Protein AF-A0A383BGX0-F1 (afdb_monomer_lite)

Secondary structure (DSSP, 8-state):
--------GGGS-HHHHHHHHHHHTS-----------TTS-EEEEBTTS-EEEEEEEEEETTEEEEEETTEEEEEEGGGB-HHHHHHHHHHHHT-PPPP--------HHHHHHHHHHS-SPPHHHHHHHHHHHHHHHHHHHHH-TT-SSS-------EEEEEEEEEEEEEEEEEEEEEEEEEEEEEEEEEEEE--STT--EEEEEEEEEEEEEEEEEEEEEEEEEEEE-TT-SEEEEEEEEEE---

Structure (mmCIF, N/CA/C/O backbone):
data_AF-A0A383BGX0-F1
#
_entry.id   AF-A0A383BGX0-F1
#
loop_
_atom_site.group_PDB
_atom_site.id
_atom_site.type_symbol
_atom_site.label_atom_id
_atom_site.label_alt_id
_atom_site.label_comp_id
_atom_site.label_asym_id
_atom_site.label_entity_id
_atom_site.label_seq_id
_atom_site.pdbx_PDB_ins_code
_atom_site.Cartn_x
_atom_site.Cartn_y
_atom_site.Cartn_z
_atom_site.occupancy
_atom_site.B_iso_or_equiv
_atom_site.auth_seq_id
_atom_site.auth_comp_id
_atom_site.auth_asym_id
_atom_site.auth_atom_id
_atom_site.pdbx_PDB_model_num
ATOM 1 N N . GLU A 1 1 ? 0.087 -55.270 -48.320 1.00 44.28 1 GLU A N 1
ATOM 2 C CA . GLU A 1 1 ? 0.689 -56.496 -47.759 1.00 44.28 1 GLU A CA 1
ATOM 3 C C . GLU A 1 1 ? 2.176 -56.480 -48.060 1.00 44.28 1 GLU A C 1
ATOM 5 O O . GLU A 1 1 ? 2.552 -56.198 -49.188 1.00 44.28 1 GLU A O 1
ATOM 10 N N . GLY A 1 2 ? 3.009 -56.671 -47.043 1.00 43.84 2 GLY A N 1
ATOM 11 C CA . GLY A 1 2 ? 4.464 -56.588 -47.148 1.00 43.84 2 GLY A CA 1
ATOM 12 C C . GLY A 1 2 ? 5.078 -57.007 -45.822 1.00 43.84 2 GLY A C 1
ATOM 13 O O . GLY A 1 2 ? 5.520 -56.166 -45.046 1.00 43.84 2 GLY A O 1
ATOM 14 N N . ALA A 1 3 ? 4.988 -58.302 -45.519 1.00 46.16 3 ALA A N 1
ATOM 15 C CA . ALA A 1 3 ? 5.583 -58.895 -44.333 1.00 46.16 3 ALA A CA 1
ATOM 16 C C . ALA A 1 3 ? 7.112 -58.853 -44.464 1.00 46.16 3 ALA A C 1
ATOM 18 O O . ALA A 1 3 ? 7.685 -59.529 -45.317 1.00 46.16 3 ALA A O 1
ATOM 19 N N . LEU A 1 4 ? 7.776 -58.051 -43.630 1.00 40.97 4 LEU A N 1
ATOM 20 C CA . LEU A 1 4 ? 9.218 -58.160 -43.447 1.00 40.97 4 LEU A CA 1
ATOM 21 C C . LEU A 1 4 ? 9.488 -59.325 -42.496 1.00 40.97 4 LEU A C 1
ATOM 23 O O . LEU A 1 4 ? 9.147 -59.289 -41.315 1.00 40.97 4 LEU A O 1
ATOM 27 N N . TYR A 1 5 ? 10.053 -60.381 -43.068 1.00 51.19 5 TYR A N 1
ATOM 28 C CA . TYR A 1 5 ? 10.486 -61.600 -42.404 1.00 51.19 5 TYR A CA 1
ATOM 29 C C . TYR A 1 5 ? 11.471 -61.282 -41.271 1.00 51.19 5 TYR A C 1
ATOM 31 O O . TYR A 1 5 ? 12.560 -60.761 -41.509 1.00 51.19 5 TYR A O 1
ATOM 39 N N . ALA A 1 6 ? 11.105 -61.619 -40.034 1.00 49.19 6 ALA A N 1
ATOM 40 C CA . ALA A 1 6 ? 12.051 -61.672 -38.928 1.00 49.19 6 ALA A CA 1
ATOM 41 C C . ALA A 1 6 ? 12.929 -62.920 -39.106 1.00 49.19 6 ALA A C 1
ATOM 43 O O . ALA A 1 6 ? 12.434 -64.045 -39.040 1.00 49.19 6 ALA A O 1
ATOM 44 N N . LEU A 1 7 ? 14.223 -62.725 -39.367 1.00 58.84 7 LEU A N 1
ATOM 45 C CA . LEU A 1 7 ? 15.197 -63.815 -39.428 1.00 58.84 7 LEU A CA 1
ATOM 46 C C . LEU A 1 7 ? 15.415 -64.375 -38.010 1.00 58.84 7 LEU A C 1
ATOM 48 O O . LEU A 1 7 ? 15.831 -63.620 -37.126 1.00 58.84 7 LEU A O 1
ATOM 52 N N . PRO A 1 8 ? 15.145 -65.667 -37.747 1.00 63.81 8 PRO A N 1
ATOM 53 C CA . PRO A 1 8 ? 15.419 -66.254 -36.443 1.00 63.81 8 PRO A CA 1
ATOM 54 C C . PRO A 1 8 ? 16.935 -66.389 -36.238 1.00 63.81 8 PRO A C 1
ATOM 56 O O . PRO A 1 8 ? 17.660 -66.811 -37.142 1.00 63.81 8 PRO A O 1
ATOM 59 N N . LEU A 1 9 ? 17.417 -66.085 -35.024 1.00 54.12 9 LEU A N 1
ATOM 60 C CA . LEU A 1 9 ? 18.841 -66.162 -34.643 1.00 54.12 9 LEU A CA 1
ATOM 61 C C . LEU A 1 9 ? 19.492 -67.536 -34.907 1.00 54.12 9 LEU A C 1
ATOM 63 O O . LEU A 1 9 ? 20.714 -67.645 -34.897 1.00 54.12 9 LEU A O 1
ATOM 67 N N . THR A 1 10 ? 18.697 -68.575 -35.165 1.00 58.38 10 THR A N 1
ATOM 68 C CA . THR A 1 10 ? 19.142 -69.937 -35.475 1.00 58.38 10 THR A CA 1
ATOM 69 C C . THR A 1 10 ? 19.827 -70.075 -36.835 1.00 58.38 10 THR A C 1
ATOM 71 O O . THR A 1 10 ? 20.489 -71.082 -37.062 1.00 58.38 10 THR A O 1
ATOM 74 N N . GLN A 1 11 ? 19.687 -69.097 -37.740 1.00 62.47 11 GLN A N 1
ATOM 75 C CA . GLN A 1 11 ? 20.388 -69.087 -39.033 1.00 62.47 11 GLN A CA 1
ATOM 76 C C . GLN A 1 11 ? 21.754 -68.382 -39.000 1.00 62.47 11 GLN A C 1
ATOM 78 O O . GLN A 1 11 ? 22.461 -68.380 -40.005 1.00 62.47 11 GLN A O 1
ATOM 83 N N . LEU A 1 12 ? 22.141 -67.779 -37.873 1.00 61.09 12 LEU A N 1
ATOM 84 C CA . LEU A 1 12 ? 23.444 -67.127 -37.729 1.00 61.09 12 LEU A CA 1
ATOM 85 C C . LEU A 1 12 ? 24.543 -68.157 -37.428 1.00 61.09 12 LEU A C 1
ATOM 87 O O . LEU A 1 12 ? 24.285 -69.167 -36.775 1.00 61.09 12 LEU A O 1
ATOM 91 N N . SER A 1 13 ? 25.768 -67.880 -37.889 1.00 71.62 13 SER A N 1
ATOM 92 C CA . SER A 1 13 ? 26.979 -68.676 -37.619 1.00 71.62 13 SER A CA 1
ATOM 93 C C . SER A 1 13 ? 27.137 -68.990 -36.117 1.00 71.62 13 SER A C 1
ATOM 95 O O . SER A 1 13 ? 26.822 -68.117 -35.301 1.00 71.62 13 SER A O 1
ATOM 97 N N . PRO A 1 14 ? 27.655 -70.176 -35.726 1.00 67.06 14 PRO A N 1
ATOM 98 C CA . PRO A 1 14 ? 27.880 -70.529 -34.321 1.00 67.06 14 PRO A CA 1
ATOM 99 C C . PRO A 1 14 ? 28.673 -69.460 -33.555 1.00 67.06 14 PRO A C 1
ATOM 101 O O . PRO A 1 14 ? 28.297 -69.097 -32.447 1.00 67.06 14 PRO A O 1
ATOM 104 N N . GLU A 1 15 ? 29.692 -68.864 -34.182 1.00 62.09 15 GLU A N 1
ATOM 105 C CA . GLU A 1 15 ? 30.494 -67.786 -33.583 1.00 62.09 15 GLU A CA 1
ATOM 106 C C . GLU A 1 15 ? 29.676 -66.508 -33.329 1.00 62.09 15 GLU A C 1
ATOM 108 O O . GLU A 1 15 ? 29.849 -65.837 -32.313 1.00 62.09 15 GLU A O 1
ATOM 113 N N . SER A 1 16 ? 28.731 -66.177 -34.215 1.00 60.75 16 SER A N 1
ATOM 114 C CA . SER A 1 16 ? 27.837 -65.026 -34.033 1.00 60.75 16 SER A CA 1
ATOM 115 C C . SER A 1 16 ? 26.791 -65.271 -32.945 1.00 60.75 16 SER A C 1
ATOM 117 O O . SER A 1 16 ? 26.398 -64.334 -32.252 1.00 60.75 16 SER A O 1
ATOM 119 N N . GLN A 1 17 ? 26.351 -66.519 -32.765 1.00 65.12 17 GLN A N 1
ATOM 120 C CA . GLN A 1 17 ? 25.439 -66.884 -31.680 1.00 65.12 17 GLN A CA 1
ATOM 121 C C . GLN A 1 17 ? 26.139 -66.837 -30.313 1.00 65.12 17 GLN A C 1
ATOM 123 O O . GLN A 1 17 ? 25.536 -66.382 -29.341 1.00 65.12 17 GLN A O 1
ATOM 128 N N . GLU A 1 18 ? 27.407 -67.243 -30.239 1.00 64.06 18 GLU A N 1
ATOM 129 C CA . GLU A 1 18 ? 28.244 -67.117 -29.037 1.00 64.06 18 GLU A CA 1
ATOM 130 C C . GLU A 1 18 ? 28.529 -65.640 -28.700 1.00 64.06 18 GLU A C 1
ATOM 132 O O . GLU A 1 18 ? 28.404 -65.235 -27.542 1.00 64.06 18 GLU A O 1
ATOM 137 N N . LEU A 1 19 ? 28.791 -64.789 -29.704 1.00 58.69 19 LEU A N 1
ATOM 138 C CA . LEU A 1 19 ? 28.916 -63.334 -29.517 1.00 58.69 19 LEU A CA 1
ATOM 139 C C . LEU A 1 19 ? 27.610 -62.680 -29.037 1.00 58.69 19 LEU A C 1
ATOM 141 O O . LEU A 1 19 ? 27.628 -61.825 -28.155 1.00 58.69 19 LEU A O 1
ATOM 145 N N . ALA A 1 20 ? 26.457 -63.093 -29.569 1.00 56.72 20 ALA A N 1
ATOM 146 C CA . ALA A 1 20 ? 25.160 -62.575 -29.130 1.00 56.72 20 ALA A CA 1
ATOM 147 C C . ALA A 1 20 ? 24.823 -62.997 -27.688 1.00 56.72 20 ALA A C 1
ATOM 149 O O . ALA A 1 20 ? 24.279 -62.200 -26.924 1.00 56.72 20 ALA A O 1
ATOM 150 N N . LYS A 1 21 ? 25.179 -64.225 -27.289 1.00 58.97 21 LYS A N 1
ATOM 151 C CA . LYS A 1 21 ? 24.991 -64.719 -25.915 1.00 58.97 21 LYS A CA 1
ATOM 152 C C . LYS A 1 21 ? 25.961 -64.074 -24.923 1.00 58.97 21 LYS A C 1
ATOM 154 O O . LYS A 1 21 ? 25.552 -63.782 -23.806 1.00 58.97 21 LYS A O 1
ATOM 159 N N . THR A 1 22 ? 27.203 -63.800 -25.322 1.00 58.25 22 THR A N 1
ATOM 160 C CA . THR A 1 22 ? 28.171 -63.064 -24.486 1.00 58.25 22 THR A CA 1
ATOM 161 C C . THR A 1 22 ? 27.801 -61.585 -24.340 1.00 58.25 22 THR A C 1
ATOM 163 O O . THR A 1 22 ? 27.864 -61.067 -23.230 1.00 58.25 22 THR A O 1
ATOM 166 N N . LEU A 1 23 ? 27.293 -60.926 -25.389 1.00 52.81 23 LEU A N 1
ATOM 167 C CA . LEU A 1 23 ? 26.727 -59.568 -25.296 1.00 52.81 23 LEU A CA 1
ATOM 168 C C . LEU A 1 23 ? 25.470 -59.496 -24.416 1.00 52.81 23 LEU A C 1
ATOM 170 O O . LEU A 1 23 ? 25.264 -58.500 -23.728 1.00 52.81 23 LEU A O 1
ATOM 174 N N . ALA A 1 24 ? 24.632 -60.536 -24.424 1.00 53.16 24 ALA A N 1
ATOM 175 C CA . ALA A 1 24 ? 23.423 -60.588 -23.604 1.00 53.16 24 ALA A CA 1
ATOM 176 C C . ALA A 1 24 ? 23.699 -60.877 -22.115 1.00 53.16 24 ALA A C 1
ATOM 178 O O . ALA A 1 24 ? 22.814 -60.648 -21.294 1.00 53.16 24 ALA A O 1
ATOM 179 N N . ASN A 1 25 ? 24.894 -61.375 -21.769 1.00 51.66 25 ASN A N 1
ATOM 180 C CA . ASN A 1 25 ? 25.213 -61.874 -20.428 1.00 51.66 25 ASN A CA 1
ATOM 181 C C . ASN A 1 25 ? 26.432 -61.196 -19.772 1.00 51.66 25 ASN A C 1
ATOM 183 O O . ASN A 1 25 ? 27.001 -61.742 -18.826 1.00 51.66 25 ASN A O 1
ATOM 187 N N . LEU A 1 26 ? 26.823 -60.000 -20.229 1.00 42.50 26 LEU A N 1
ATOM 188 C CA . LEU A 1 26 ? 27.715 -59.139 -19.451 1.00 42.50 26 LEU A CA 1
ATOM 189 C C . LEU A 1 26 ? 26.921 -58.497 -18.293 1.00 42.50 26 LEU A C 1
ATOM 191 O O . LEU A 1 26 ? 25.876 -57.886 -18.551 1.00 42.50 26 LEU A O 1
ATOM 195 N N . PRO A 1 27 ? 27.392 -58.564 -17.029 1.00 41.81 27 PRO A N 1
ATOM 196 C CA . PRO A 1 27 ? 26.913 -57.645 -16.004 1.00 41.81 27 PRO A CA 1
ATOM 197 C C . PRO A 1 27 ? 27.126 -56.227 -16.529 1.00 41.81 27 PRO A C 1
ATOM 199 O O . PRO A 1 27 ? 28.143 -55.954 -17.158 1.00 41.81 27 PRO A O 1
ATOM 202 N N . LYS A 1 28 ? 26.113 -55.375 -16.341 1.00 48.03 28 LYS A N 1
ATOM 203 C CA . LYS A 1 28 ? 25.983 -54.028 -16.906 1.00 48.03 28 LYS A CA 1
ATOM 204 C C . LYS A 1 28 ? 27.157 -53.139 -16.483 1.00 48.03 28 LYS A C 1
ATOM 206 O O . LYS A 1 28 ? 27.045 -52.342 -15.563 1.00 48.03 28 LYS A O 1
ATOM 211 N N . GLU A 1 29 ? 28.271 -53.319 -17.168 1.00 36.72 29 GLU A N 1
ATOM 212 C CA . GLU A 1 29 ? 29.477 -52.521 -17.116 1.00 36.72 29 GLU A CA 1
ATOM 213 C C . 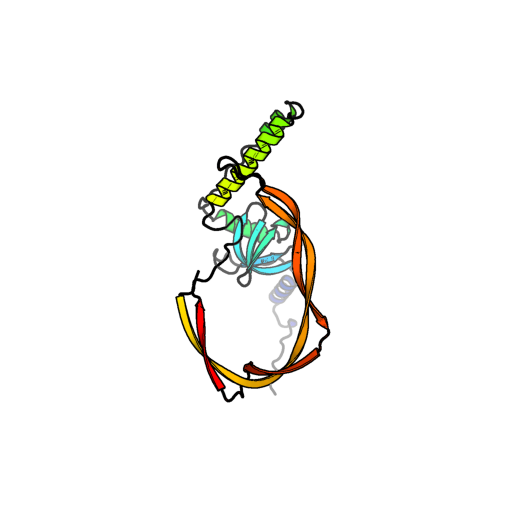GLU A 1 29 ? 29.254 -51.361 -18.090 1.00 36.72 29 GLU A C 1
ATOM 215 O O . GLU A 1 29 ? 29.127 -51.582 -19.302 1.00 36.72 29 GLU A O 1
ATOM 220 N N . PRO A 1 30 ? 29.065 -50.127 -17.593 1.00 42.31 30 PRO A N 1
ATOM 221 C CA . PRO A 1 30 ? 28.872 -48.993 -18.471 1.00 42.31 30 PRO A CA 1
ATOM 222 C C . PRO A 1 30 ? 30.196 -48.689 -19.172 1.00 42.31 30 PRO A C 1
ATOM 224 O O . PRO A 1 30 ? 31.179 -48.265 -18.572 1.00 42.31 30 PRO A O 1
ATOM 227 N N . ALA A 1 31 ? 30.190 -48.936 -20.480 1.00 37.66 31 ALA A N 1
ATOM 228 C CA . ALA A 1 31 ? 31.256 -48.579 -21.396 1.00 37.66 31 ALA A CA 1
ATOM 229 C C . ALA A 1 31 ? 31.683 -47.105 -21.211 1.00 37.66 31 ALA A C 1
ATOM 231 O O . ALA A 1 31 ? 30.825 -46.217 -21.237 1.00 37.66 31 ALA A O 1
ATOM 232 N N . PRO A 1 32 ? 32.992 -46.818 -21.105 1.00 48.53 32 PRO A N 1
ATOM 233 C CA . PRO A 1 32 ? 33.497 -45.459 -20.993 1.00 48.53 32 PRO A CA 1
ATOM 234 C C . PRO A 1 32 ? 33.321 -44.730 -22.331 1.00 48.53 32 PRO A C 1
ATOM 236 O O . PRO A 1 32 ? 33.856 -45.148 -23.361 1.00 48.53 32 PRO A O 1
ATOM 239 N N . LYS A 1 33 ? 32.566 -43.627 -22.329 1.00 46.09 33 LYS A N 1
ATOM 240 C CA . LYS A 1 33 ? 32.444 -42.670 -23.443 1.00 46.09 33 LYS A CA 1
ATOM 241 C C . LYS A 1 33 ? 32.236 -41.253 -22.890 1.00 46.09 33 LYS A C 1
ATOM 243 O O . LYS A 1 33 ? 31.645 -41.100 -21.829 1.00 46.09 33 LYS A O 1
ATOM 248 N N . PRO A 1 34 ? 32.556 -40.229 -23.689 1.00 39.97 34 PRO A N 1
ATOM 249 C CA . PRO A 1 34 ? 33.850 -39.584 -23.862 1.00 39.97 34 PRO A CA 1
ATOM 250 C C . PRO A 1 34 ? 34.046 -38.418 -22.870 1.00 39.97 34 PRO A C 1
ATOM 252 O O . PRO A 1 34 ? 33.091 -37.800 -22.414 1.00 39.97 34 PRO A O 1
ATOM 255 N N . VAL A 1 35 ? 35.302 -38.079 -22.572 1.00 51.22 35 VAL A N 1
ATOM 256 C CA . VAL A 1 35 ? 35.662 -36.858 -21.834 1.00 51.22 35 VAL A CA 1
ATOM 257 C C . VAL A 1 35 ? 35.385 -35.661 -22.746 1.00 51.22 35 VAL A C 1
ATOM 259 O O . VAL A 1 35 ? 36.157 -35.383 -23.663 1.00 51.22 35 VAL A O 1
ATOM 262 N N . VAL A 1 36 ? 34.249 -35.003 -22.532 1.00 44.62 36 VAL A N 1
ATOM 263 C CA . VAL A 1 36 ? 33.806 -33.818 -23.276 1.00 44.62 36 VAL A CA 1
ATOM 264 C C . VAL A 1 36 ? 34.069 -32.571 -22.423 1.00 44.62 36 VAL A C 1
ATOM 266 O O . VAL A 1 36 ? 34.070 -32.625 -21.195 1.00 44.62 36 VAL A O 1
ATOM 269 N N . GLY A 1 37 ? 34.447 -31.474 -23.083 1.00 47.62 37 GLY A N 1
ATOM 270 C CA . GLY A 1 37 ? 35.077 -30.301 -22.477 1.00 47.62 37 GLY A CA 1
ATOM 271 C C . GLY A 1 37 ? 34.275 -29.630 -21.354 1.00 47.62 37 GLY A C 1
ATOM 272 O O . GLY A 1 37 ? 33.055 -29.697 -21.298 1.00 47.62 37 GLY A O 1
ATOM 273 N N . LYS A 1 38 ? 35.004 -28.913 -20.488 1.00 52.25 38 LYS A N 1
ATOM 274 C CA . LYS A 1 38 ? 34.566 -28.257 -19.235 1.00 52.25 38 LYS A CA 1
ATOM 275 C C . LYS A 1 38 ? 33.291 -27.394 -19.294 1.00 52.25 38 LYS A C 1
ATOM 277 O O . LYS A 1 38 ? 32.748 -27.083 -18.239 1.00 52.25 38 LYS A O 1
ATOM 282 N N . ASP A 1 39 ? 32.842 -26.994 -20.480 1.00 54.31 39 ASP A N 1
ATOM 283 C CA . ASP A 1 39 ? 31.695 -26.098 -20.679 1.00 54.31 39 ASP A CA 1
ATOM 284 C C . ASP A 1 39 ? 30.452 -26.787 -21.255 1.00 54.31 39 ASP A C 1
ATOM 286 O O . ASP A 1 39 ? 29.414 -26.142 -21.411 1.00 54.31 39 ASP A O 1
ATOM 290 N N . GLU A 1 40 ? 30.525 -28.083 -21.550 1.00 63.53 40 GLU A N 1
ATOM 291 C CA . GLU A 1 40 ? 29.416 -28.835 -22.133 1.00 63.53 40 GLU A CA 1
ATOM 292 C C . GLU A 1 40 ? 28.581 -29.524 -21.031 1.00 63.53 40 GLU A C 1
ATOM 294 O O . GLU A 1 40 ? 29.127 -29.902 -19.988 1.00 63.53 40 GLU A O 1
ATOM 299 N N . PRO A 1 41 ? 27.247 -29.655 -21.191 1.00 68.31 41 PRO A N 1
ATOM 300 C CA . PRO A 1 41 ? 26.408 -30.379 -20.238 1.00 68.31 41 PRO A CA 1
ATOM 301 C C . PRO A 1 41 ? 26.891 -31.825 -20.081 1.00 68.31 41 PRO A C 1
ATOM 303 O O . PRO A 1 41 ? 26.756 -32.641 -20.992 1.00 68.31 41 PRO A O 1
ATOM 306 N N . GLN A 1 42 ? 27.421 -32.138 -18.900 1.00 69.19 42 GLN A N 1
ATOM 307 C CA . GLN A 1 42 ? 27.910 -33.461 -18.545 1.00 69.19 42 GLN A CA 1
ATOM 308 C C . GLN A 1 42 ? 26.767 -34.301 -17.964 1.00 69.19 42 GLN A C 1
ATOM 310 O O . GLN A 1 42 ? 25.904 -33.796 -17.240 1.00 69.19 42 GLN A O 1
ATOM 315 N N . GLU A 1 43 ? 26.759 -35.596 -18.279 1.00 75.94 43 GLU A N 1
ATOM 316 C CA . GLU A 1 43 ? 25.907 -36.571 -17.599 1.00 75.94 43 GLU A CA 1
ATOM 317 C C . GLU A 1 43 ? 26.583 -36.985 -16.284 1.00 75.94 43 GLU A C 1
ATOM 319 O O . GLU A 1 43 ? 27.626 -37.635 -16.282 1.00 75.94 43 GLU A O 1
ATOM 324 N N . TRP A 1 44 ? 25.999 -36.536 -15.176 1.00 77.56 44 TRP A N 1
ATOM 325 C CA . TRP A 1 44 ? 26.306 -36.921 -13.802 1.00 77.56 44 TRP A CA 1
ATOM 326 C C . TRP A 1 44 ? 25.351 -38.018 -13.357 1.00 77.56 44 TRP A C 1
ATOM 328 O O . TRP A 1 44 ? 24.236 -38.121 -13.859 1.00 77.56 44 TRP A O 1
ATOM 338 N N . GLU A 1 45 ? 25.735 -38.795 -12.362 1.00 79.44 45 GLU A N 1
ATOM 339 C CA . GLU A 1 45 ? 24.903 -39.836 -11.781 1.00 79.44 45 GLU A CA 1
ATOM 340 C C . GLU A 1 45 ? 24.858 -39.674 -10.259 1.00 79.44 45 GLU A C 1
ATOM 342 O O . GLU A 1 45 ? 25.883 -39.526 -9.589 1.00 79.44 45 GLU A O 1
ATOM 347 N N . ASP A 1 46 ? 23.644 -39.657 -9.714 1.00 78.44 46 ASP A N 1
ATOM 348 C CA . ASP A 1 46 ? 23.388 -39.663 -8.270 1.00 78.44 46 ASP A CA 1
ATOM 349 C C . ASP A 1 46 ? 23.642 -41.067 -7.688 1.00 78.44 46 ASP A C 1
ATOM 351 O O . ASP A 1 46 ? 23.568 -42.062 -8.405 1.00 78.44 46 ASP A O 1
ATOM 355 N N . ALA A 1 47 ? 23.853 -41.192 -6.379 1.00 71.06 47 ALA A N 1
ATOM 356 C CA . ALA A 1 47 ? 24.061 -42.475 -5.690 1.00 71.06 47 ALA A CA 1
ATOM 357 C C . ALA A 1 47 ? 22.884 -43.452 -5.882 1.00 71.06 47 ALA A C 1
ATOM 359 O O . ALA A 1 47 ? 23.031 -44.658 -5.705 1.00 71.06 47 ALA A O 1
ATOM 360 N N . ASN A 1 48 ? 21.723 -42.926 -6.281 1.00 66.56 48 ASN A N 1
ATOM 361 C CA . ASN A 1 48 ? 20.517 -43.678 -6.618 1.00 66.56 48 ASN A CA 1
ATOM 362 C C . ASN A 1 48 ? 20.458 -44.141 -8.093 1.00 66.56 48 ASN A C 1
ATOM 364 O O . ASN A 1 48 ? 19.419 -44.634 -8.529 1.00 66.56 48 ASN A O 1
ATOM 368 N N . GLY A 1 49 ? 21.520 -43.941 -8.882 1.00 67.06 49 GLY A N 1
ATOM 369 C CA . GLY A 1 49 ? 21.587 -44.314 -10.302 1.00 67.06 49 GLY A CA 1
ATOM 370 C C . GLY A 1 49 ? 20.790 -43.396 -11.235 1.00 67.06 49 GLY A C 1
ATOM 371 O O . GLY A 1 49 ? 20.418 -43.774 -12.348 1.00 67.06 49 GLY A O 1
ATOM 372 N N . LYS A 1 50 ? 20.445 -42.188 -10.772 1.00 76.19 50 LYS A N 1
ATOM 373 C CA . LYS A 1 50 ? 19.704 -41.209 -11.573 1.00 76.19 50 LYS A CA 1
ATOM 374 C C . LYS A 1 50 ? 20.683 -40.363 -12.378 1.00 76.19 50 LYS A C 1
ATOM 376 O O . LYS A 1 50 ? 21.447 -39.598 -11.793 1.00 76.19 50 LYS A O 1
ATOM 381 N N . ALA A 1 51 ? 20.593 -40.449 -13.704 1.00 79.06 51 ALA A N 1
ATOM 382 C CA . ALA A 1 51 ? 21.337 -39.582 -14.608 1.00 79.06 51 ALA A CA 1
ATOM 383 C C . ALA A 1 51 ? 20.821 -38.130 -14.536 1.00 79.06 51 ALA A C 1
ATOM 385 O O . ALA A 1 51 ? 19.619 -37.865 -14.646 1.00 79.06 51 ALA A O 1
ATOM 386 N N . ILE A 1 52 ? 21.738 -37.188 -14.355 1.00 77.50 52 ILE A N 1
ATOM 387 C CA . ILE A 1 52 ? 21.530 -35.750 -14.215 1.00 77.50 52 ILE A CA 1
ATOM 388 C C . ILE A 1 52 ? 22.387 -35.065 -15.276 1.00 77.50 52 ILE A C 1
ATOM 390 O O . ILE A 1 52 ? 23.604 -35.184 -15.270 1.00 77.50 52 ILE A O 1
ATOM 394 N N . ARG A 1 53 ? 21.766 -34.310 -16.182 1.00 80.25 53 ARG A N 1
ATOM 395 C CA . ARG A 1 53 ? 22.496 -33.490 -17.158 1.00 80.25 53 ARG A CA 1
ATOM 396 C C . ARG A 1 53 ? 22.741 -32.112 -16.573 1.00 80.25 53 ARG A C 1
ATOM 398 O O . ARG A 1 53 ? 21.789 -31.353 -16.397 1.00 80.25 53 ARG A O 1
ATOM 405 N N . ALA A 1 54 ? 23.993 -31.800 -16.264 1.00 79.00 54 ALA A N 1
ATOM 406 C CA . ALA A 1 54 ? 24.355 -30.527 -15.658 1.00 79.00 54 ALA A CA 1
ATOM 407 C C . ALA A 1 54 ? 25.769 -30.087 -16.048 1.00 79.00 54 ALA A C 1
ATOM 409 O O . ALA A 1 54 ? 26.638 -30.902 -16.360 1.00 79.00 54 ALA A O 1
ATOM 410 N N . ARG A 1 55 ? 26.015 -28.779 -16.015 1.00 79.44 55 ARG A N 1
ATOM 411 C CA . ARG A 1 55 ? 27.339 -28.199 -16.254 1.00 79.44 55 ARG A CA 1
ATOM 412 C C . ARG A 1 55 ? 28.105 -28.080 -14.938 1.00 79.44 55 ARG A C 1
ATOM 414 O O . ARG A 1 55 ? 27.537 -27.666 -13.931 1.00 79.44 55 ARG A O 1
ATOM 421 N N . PHE A 1 56 ? 29.391 -28.424 -14.942 1.00 79.56 56 PHE A N 1
ATOM 422 C CA . PHE A 1 56 ? 30.277 -28.203 -13.796 1.00 79.56 56 PHE A CA 1
ATOM 423 C C . PHE A 1 56 ? 30.539 -26.704 -13.613 1.00 79.56 56 PHE A C 1
ATOM 425 O O . PHE A 1 56 ? 30.981 -26.052 -14.556 1.00 79.56 56 PHE A O 1
ATOM 432 N N . ILE A 1 57 ? 30.313 -26.164 -12.412 1.00 79.12 57 ILE A N 1
ATOM 433 C CA . ILE A 1 57 ? 30.696 -24.781 -12.093 1.00 79.12 57 ILE A CA 1
ATOM 434 C C . ILE A 1 57 ? 31.960 -24.773 -11.238 1.00 79.12 57 ILE A C 1
ATOM 436 O O . ILE A 1 57 ? 32.968 -24.185 -11.625 1.00 79.12 57 ILE A O 1
ATOM 440 N N . LYS A 1 58 ? 31.905 -25.401 -10.059 1.00 76.81 58 LYS A N 1
ATOM 441 C CA . LYS A 1 58 ? 33.014 -25.410 -9.100 1.00 76.81 58 LYS A CA 1
ATOM 442 C C . LYS A 1 58 ? 32.920 -26.583 -8.133 1.00 76.81 58 LYS A C 1
ATOM 444 O O . LYS A 1 58 ? 31.851 -27.155 -7.931 1.00 76.81 58 LYS A O 1
ATOM 449 N N . LEU A 1 59 ? 34.047 -26.884 -7.501 1.00 77.75 59 LEU A N 1
ATOM 450 C CA . LEU A 1 59 ? 34.157 -27.848 -6.415 1.00 77.75 59 LEU A CA 1
ATOM 451 C C . LEU A 1 59 ? 34.833 -27.163 -5.224 1.00 77.75 59 LEU A C 1
ATOM 453 O O . LEU A 1 59 ? 35.985 -26.746 -5.326 1.00 77.75 59 LEU A O 1
ATOM 457 N N . GLU A 1 60 ? 34.106 -27.022 -4.118 1.00 73.75 60 GLU A N 1
ATOM 458 C CA . GLU A 1 60 ? 34.586 -26.439 -2.861 1.00 73.75 60 GLU A CA 1
ATOM 459 C C . GLU A 1 60 ? 34.628 -27.532 -1.789 1.00 73.75 60 GLU A C 1
ATOM 461 O O . GLU A 1 60 ? 33.600 -27.939 -1.244 1.00 73.75 60 GLU A O 1
ATOM 466 N N . GLY A 1 61 ? 35.834 -28.041 -1.513 1.00 73.56 61 GLY A N 1
ATOM 467 C CA . GLY A 1 61 ? 36.049 -29.143 -0.573 1.00 73.56 61 GLY A CA 1
ATOM 468 C C . GLY A 1 61 ? 35.337 -30.422 -1.022 1.00 73.56 61 GLY A C 1
ATOM 469 O O . GLY A 1 61 ? 35.783 -31.095 -1.948 1.00 73.56 61 GLY A O 1
ATOM 470 N N . GLU A 1 62 ? 34.221 -30.738 -0.365 1.00 75.00 62 GLU A N 1
ATOM 471 C CA . GLU A 1 62 ? 33.373 -31.906 -0.646 1.00 75.00 62 GLU A CA 1
ATOM 472 C C . GLU A 1 62 ? 32.029 -31.542 -1.298 1.00 75.00 62 GLU A C 1
ATOM 474 O O . GLU A 1 62 ? 31.195 -32.421 -1.528 1.00 75.00 62 GLU A O 1
ATOM 479 N N . THR A 1 63 ? 31.809 -30.264 -1.620 1.00 79.00 63 THR A N 1
ATOM 480 C CA . THR A 1 63 ? 30.578 -29.778 -2.254 1.00 79.00 63 THR A CA 1
ATOM 481 C C . THR A 1 63 ? 30.836 -29.441 -3.716 1.00 79.00 63 THR A C 1
ATOM 483 O O . THR A 1 63 ? 31.708 -28.636 -4.046 1.00 79.00 63 THR A O 1
ATOM 486 N N . LEU A 1 64 ? 30.063 -30.060 -4.602 1.00 81.12 64 LEU A N 1
ATOM 487 C CA . LEU A 1 64 ? 30.061 -29.798 -6.032 1.00 81.12 64 LEU A CA 1
ATOM 488 C C . LEU A 1 64 ? 28.902 -28.855 -6.381 1.00 81.12 64 LEU A C 1
ATOM 490 O O . LEU A 1 64 ? 27.743 -29.199 -6.164 1.00 81.12 64 LEU A O 1
ATOM 494 N N . THR A 1 65 ? 29.200 -27.708 -6.991 1.00 83.81 65 THR A N 1
ATOM 495 C CA . THR A 1 65 ? 28.185 -26.818 -7.568 1.00 83.81 65 THR A CA 1
ATOM 496 C C . THR A 1 65 ? 28.029 -27.125 -9.057 1.00 83.81 65 THR A C 1
ATOM 498 O O . THR A 1 65 ? 28.977 -26.974 -9.839 1.00 83.81 65 THR A O 1
ATOM 501 N N . ILE A 1 66 ? 26.823 -27.520 -9.459 1.00 81.88 66 ILE A N 1
ATOM 502 C CA . ILE A 1 66 ? 26.448 -27.801 -10.851 1.00 81.88 66 ILE A CA 1
ATOM 503 C C . ILE A 1 66 ? 25.331 -26.870 -11.325 1.00 81.88 66 ILE A C 1
ATOM 505 O O . ILE A 1 66 ? 24.467 -26.474 -10.549 1.00 81.88 66 ILE A O 1
ATOM 509 N N . GLU A 1 67 ? 25.322 -26.530 -12.609 1.00 79.12 67 GLU A N 1
ATOM 510 C CA . GLU A 1 67 ? 24.238 -25.782 -13.247 1.00 79.12 67 GLU A CA 1
ATOM 511 C C . GLU A 1 67 ? 23.323 -26.746 -14.004 1.00 79.12 67 GLU A C 1
ATOM 513 O O . GLU A 1 67 ? 23.744 -27.403 -14.959 1.00 79.12 67 GLU A O 1
ATOM 518 N N . MET A 1 68 ? 22.057 -26.819 -13.607 1.00 78.31 68 MET A N 1
ATOM 519 C CA . MET A 1 68 ? 21.034 -27.615 -14.278 1.00 78.31 68 MET A CA 1
ATOM 520 C C . MET A 1 68 ? 19.875 -26.698 -14.669 1.00 78.31 68 MET A C 1
ATOM 522 O O . MET A 1 68 ? 19.304 -26.022 -13.818 1.00 78.31 68 MET A O 1
ATOM 526 N N . ASN A 1 69 ? 19.505 -26.674 -15.953 1.00 72.00 69 ASN A N 1
ATOM 527 C CA . ASN A 1 69 ? 18.402 -25.850 -16.475 1.00 72.00 69 ASN A CA 1
ATOM 528 C C . ASN A 1 69 ? 18.500 -24.347 -16.115 1.00 72.00 69 ASN A C 1
ATOM 530 O O . ASN A 1 69 ? 17.479 -23.698 -15.893 1.00 72.00 69 ASN A O 1
ATOM 534 N N . GLY A 1 70 ? 19.717 -23.795 -16.030 1.00 69.62 70 GLY A N 1
ATOM 535 C CA . GLY A 1 70 ? 19.954 -22.394 -15.652 1.00 69.62 70 GLY A CA 1
ATOM 536 C C . GLY A 1 70 ? 19.828 -22.100 -14.151 1.00 69.62 70 GLY A C 1
ATOM 537 O O . GLY A 1 70 ? 19.752 -20.935 -13.762 1.00 69.62 70 GLY A O 1
ATOM 538 N N . GLN A 1 71 ? 19.760 -23.135 -13.306 1.00 73.06 71 GLN A N 1
ATOM 539 C CA . GLN A 1 71 ? 19.789 -23.027 -11.848 1.00 73.06 71 GLN A CA 1
ATOM 540 C C . GLN A 1 71 ? 21.021 -23.729 -11.275 1.00 73.06 71 GLN A C 1
ATOM 542 O O . GLN A 1 71 ? 21.337 -24.860 -11.646 1.00 73.06 71 GLN A O 1
ATOM 547 N N . ASN A 1 72 ? 21.691 -23.063 -10.337 1.00 81.75 72 ASN A N 1
ATOM 548 C CA . ASN A 1 72 ? 22.844 -23.598 -9.624 1.00 81.75 72 ASN A CA 1
ATOM 549 C C . ASN A 1 72 ? 22.361 -24.481 -8.467 1.00 81.75 72 ASN A C 1
ATOM 551 O O . ASN A 1 72 ? 21.558 -24.044 -7.642 1.00 81.75 72 ASN A O 1
ATOM 555 N N . PHE A 1 73 ? 22.869 -25.706 -8.401 1.00 78.00 73 PHE A N 1
ATOM 556 C CA . PHE A 1 73 ? 22.600 -26.670 -7.345 1.00 78.00 73 PHE A CA 1
ATOM 557 C C . PHE A 1 73 ? 23.904 -27.088 -6.675 1.00 78.00 73 PHE A C 1
ATOM 559 O O . PHE A 1 73 ? 24.848 -27.496 -7.351 1.00 78.00 73 PHE A O 1
ATOM 566 N N . ASP A 1 74 ? 23.916 -27.039 -5.346 1.00 83.38 74 ASP A N 1
ATOM 567 C CA . ASP A 1 74 ? 25.022 -27.526 -4.528 1.00 83.38 74 ASP A CA 1
ATOM 568 C C . ASP A 1 74 ? 24.728 -28.964 -4.085 1.00 83.38 74 ASP A C 1
ATOM 570 O O . ASP A 1 74 ? 23.766 -29.227 -3.355 1.00 83.38 74 ASP A O 1
ATOM 574 N N . LEU A 1 75 ? 25.534 -29.914 -4.561 1.00 78.38 75 LEU A N 1
ATOM 575 C CA . LEU A 1 75 ? 25.433 -31.332 -4.229 1.00 78.38 75 LEU A CA 1
ATOM 576 C C . LEU A 1 75 ? 26.694 -31.792 -3.480 1.00 78.38 75 LEU A C 1
ATOM 578 O O . LEU A 1 75 ? 27.805 -31.614 -3.980 1.00 78.38 75 LEU A O 1
ATOM 582 N N . PRO A 1 76 ? 26.558 -32.449 -2.316 1.00 82.12 76 PRO A N 1
ATOM 583 C CA . PRO A 1 76 ? 27.683 -33.121 -1.674 1.00 82.12 76 PRO A CA 1
ATOM 584 C C . PRO A 1 76 ? 28.205 -34.257 -2.560 1.00 82.12 76 PRO A C 1
ATOM 586 O O . PRO A 1 76 ? 27.411 -35.071 -3.038 1.00 82.12 76 PRO A O 1
ATOM 589 N N . LEU A 1 77 ? 29.527 -34.382 -2.714 1.00 77.50 77 LEU A N 1
ATOM 590 C CA . LEU A 1 77 ? 30.160 -35.473 -3.469 1.00 77.50 77 LEU A CA 1
ATOM 591 C C . LEU A 1 77 ? 29.720 -36.853 -2.969 1.00 77.50 77 LEU A C 1
ATOM 593 O O . LEU A 1 77 ? 29.542 -37.757 -3.775 1.00 77.50 77 LEU A O 1
ATOM 597 N N . ALA A 1 78 ? 29.467 -36.994 -1.664 1.00 77.06 78 ALA A N 1
ATOM 598 C CA . ALA A 1 78 ? 28.978 -38.229 -1.050 1.00 77.06 78 ALA A CA 1
ATOM 599 C C . ALA A 1 78 ? 27.622 -38.711 -1.600 1.00 77.06 78 ALA A C 1
ATOM 601 O O . ALA A 1 78 ? 27.279 -39.880 -1.438 1.00 77.06 78 ALA A O 1
ATOM 602 N N . ARG A 1 79 ? 26.839 -37.823 -2.226 1.00 76.75 79 ARG A N 1
ATOM 603 C CA . ARG A 1 79 ? 25.583 -38.188 -2.886 1.00 76.75 79 ARG A CA 1
ATOM 604 C C . ARG A 1 79 ? 25.768 -38.600 -4.337 1.00 76.75 79 ARG A C 1
ATOM 606 O O . ARG A 1 79 ? 24.845 -39.161 -4.885 1.00 76.75 79 ARG A O 1
ATOM 613 N N . LEU A 1 80 ? 26.920 -38.376 -4.958 1.00 78.62 80 LEU A N 1
ATOM 614 C CA . LEU A 1 80 ? 27.156 -38.754 -6.352 1.00 78.62 80 LEU A CA 1
ATOM 615 C C . LEU A 1 80 ? 27.733 -40.166 -6.465 1.00 78.62 80 LEU A C 1
ATOM 617 O O . LEU A 1 80 ? 28.363 -40.664 -5.527 1.00 78.62 80 LEU A O 1
ATOM 621 N N . SER A 1 81 ? 27.562 -40.791 -7.631 1.00 79.62 81 SER A N 1
ATOM 622 C CA . SER A 1 81 ? 28.217 -42.061 -7.945 1.00 79.62 81 SER A CA 1
ATOM 623 C C . SER A 1 81 ? 29.750 -41.911 -7.915 1.00 79.62 81 SER A C 1
ATOM 625 O O . SER A 1 81 ? 30.266 -40.815 -8.173 1.00 79.62 81 SER A O 1
ATOM 627 N N . PRO A 1 82 ? 30.511 -42.981 -7.616 1.00 76.06 82 PRO A N 1
ATOM 628 C CA . PRO A 1 82 ? 31.977 -42.932 -7.581 1.00 76.06 82 PRO A CA 1
ATOM 629 C C . PRO A 1 82 ? 32.598 -42.382 -8.875 1.00 76.06 82 PRO A C 1
ATOM 631 O O . PRO A 1 82 ? 33.572 -41.628 -8.827 1.00 76.06 82 PRO A O 1
ATOM 634 N N . ASP A 1 83 ? 31.985 -42.680 -10.021 1.00 73.56 83 ASP A N 1
ATOM 635 C CA . ASP A 1 83 ? 32.431 -42.216 -11.338 1.00 73.56 83 ASP A CA 1
ATOM 636 C C . ASP A 1 83 ? 32.224 -40.706 -11.506 1.00 73.56 83 ASP A C 1
ATOM 638 O O . ASP A 1 83 ? 33.121 -39.982 -11.945 1.00 73.56 83 ASP A O 1
ATOM 642 N N . SER A 1 84 ? 31.072 -40.198 -11.060 1.00 77.38 84 SER A N 1
ATOM 643 C CA . SER A 1 84 ? 30.773 -38.762 -11.038 1.00 77.38 84 SER A CA 1
ATOM 644 C C . SER A 1 84 ? 31.682 -37.999 -10.072 1.00 77.38 84 SER A C 1
ATOM 646 O O . SER A 1 84 ? 32.095 -36.875 -10.360 1.00 77.38 84 SER A O 1
ATOM 648 N N . GLN A 1 85 ? 32.064 -38.610 -8.947 1.00 79.69 85 GLN A N 1
ATOM 649 C CA . GLN A 1 85 ? 33.044 -38.031 -8.024 1.00 79.69 85 GLN A CA 1
ATOM 650 C C . GLN A 1 85 ? 34.436 -37.931 -8.663 1.00 79.69 85 GLN A C 1
ATOM 652 O O . GLN A 1 85 ? 35.112 -36.909 -8.513 1.00 79.69 85 GLN A O 1
ATOM 657 N N . ALA A 1 86 ? 34.869 -38.965 -9.390 1.00 77.75 86 ALA A N 1
ATOM 658 C CA . ALA A 1 86 ? 36.138 -38.949 -10.113 1.00 77.75 86 ALA A CA 1
ATOM 659 C C . ALA A 1 86 ? 36.143 -37.873 -11.209 1.00 77.75 86 ALA A C 1
ATOM 661 O O . ALA A 1 86 ? 37.110 -37.115 -11.318 1.00 77.75 86 ALA A O 1
ATOM 662 N N . LEU A 1 87 ? 35.038 -37.736 -11.947 1.00 76.38 87 LEU A N 1
ATOM 663 C CA . LEU A 1 87 ? 34.863 -36.711 -12.974 1.00 76.38 87 LEU A CA 1
ATOM 664 C C . LEU A 1 87 ? 34.909 -35.297 -12.376 1.00 76.38 87 LEU A C 1
ATOM 666 O O . LEU A 1 87 ? 35.642 -34.442 -12.874 1.00 76.38 87 LEU A O 1
ATOM 670 N N . ALA A 1 88 ? 34.216 -35.056 -11.258 1.00 76.19 88 ALA A N 1
ATOM 671 C CA . ALA A 1 88 ? 34.267 -33.780 -10.540 1.00 76.19 88 ALA A CA 1
ATOM 672 C C . ALA A 1 88 ? 35.698 -33.401 -10.126 1.00 76.19 88 ALA A C 1
ATOM 674 O O . ALA A 1 88 ? 36.119 -32.257 -10.307 1.00 76.19 88 ALA A O 1
ATOM 675 N N . ARG A 1 89 ? 36.468 -34.365 -9.604 1.00 77.81 89 ARG A N 1
ATOM 676 C CA . ARG A 1 89 ? 37.872 -34.162 -9.211 1.00 77.81 89 ARG A CA 1
ATOM 677 C C . ARG A 1 89 ? 38.772 -33.879 -10.413 1.00 77.81 89 ARG A C 1
ATOM 679 O O . ARG A 1 89 ? 39.643 -33.018 -10.320 1.00 77.81 89 ARG A O 1
ATOM 686 N N . GLN A 1 90 ? 38.549 -34.552 -11.541 1.00 75.12 90 GLN A N 1
ATOM 687 C CA . GLN A 1 90 ? 39.275 -34.289 -12.788 1.00 75.12 90 GLN A CA 1
ATOM 688 C C . GLN A 1 90 ? 38.982 -32.886 -13.337 1.00 75.12 90 GLN A C 1
ATOM 690 O O . GLN A 1 90 ? 39.905 -32.173 -13.736 1.00 75.12 90 GLN A O 1
ATOM 695 N N . LEU A 1 91 ? 37.717 -32.456 -13.312 1.00 74.62 91 LEU A N 1
ATOM 696 C CA . LEU A 1 91 ? 37.331 -31.112 -13.744 1.00 74.62 91 LEU A CA 1
ATOM 697 C C . LEU A 1 91 ? 37.891 -30.029 -12.812 1.00 74.62 91 LEU A C 1
ATOM 699 O O . LEU A 1 91 ? 38.401 -29.023 -13.306 1.00 74.62 91 LEU A O 1
ATOM 703 N N . ALA A 1 92 ? 37.886 -30.264 -11.496 1.00 70.56 92 ALA A N 1
ATOM 704 C CA . ALA A 1 92 ? 38.466 -29.363 -10.501 1.00 70.56 92 ALA A CA 1
ATOM 705 C C . ALA A 1 92 ? 39.999 -29.247 -10.619 1.00 70.56 92 ALA A C 1
ATOM 707 O O . ALA A 1 92 ? 40.535 -28.141 -10.578 1.00 70.56 92 ALA A O 1
ATOM 708 N N . GLY A 1 93 ? 40.710 -30.362 -10.830 1.00 60.59 93 GLY A N 1
ATOM 709 C CA . GLY A 1 93 ? 42.176 -30.388 -10.959 1.00 60.59 93 GLY A CA 1
ATOM 710 C C . GLY A 1 93 ? 42.714 -29.624 -12.174 1.00 60.59 93 GLY A C 1
ATOM 711 O O . GLY A 1 93 ? 43.852 -29.160 -12.168 1.00 60.59 93 GLY A O 1
ATOM 712 N N . ASN A 1 94 ? 41.879 -29.419 -13.194 1.00 52.91 94 ASN A N 1
ATOM 713 C CA . ASN A 1 94 ? 42.227 -28.655 -14.385 1.00 52.91 94 ASN A CA 1
ATOM 714 C C . ASN A 1 94 ? 41.880 -27.152 -14.276 1.00 52.91 94 ASN A C 1
ATOM 716 O O . ASN A 1 94 ? 42.042 -26.426 -15.264 1.00 52.91 94 ASN A O 1
ATOM 720 N N . VAL A 1 95 ? 41.401 -26.659 -13.128 1.00 45.44 95 VAL A N 1
ATOM 721 C CA . VAL A 1 95 ? 41.169 -25.228 -12.885 1.00 45.44 95 VAL A CA 1
ATOM 722 C C . VAL A 1 95 ? 42.354 -24.650 -12.114 1.00 45.44 95 VAL A C 1
ATOM 724 O O . VAL A 1 95 ? 42.539 -24.883 -10.925 1.00 45.44 95 VAL A O 1
ATOM 727 N N . LYS A 1 96 ? 43.168 -23.858 -12.817 1.00 35.62 96 LYS A N 1
ATOM 728 C CA . LYS A 1 96 ? 44.141 -22.951 -12.205 1.00 35.62 96 LYS A CA 1
ATOM 729 C C . LYS A 1 96 ? 43.355 -21.982 -11.302 1.00 35.62 96 LYS A C 1
ATOM 731 O O . LYS A 1 96 ? 42.463 -21.311 -11.826 1.00 35.62 96 LYS A O 1
ATOM 736 N N . PRO A 1 97 ? 43.622 -21.907 -9.988 1.00 34.16 97 PRO A N 1
ATOM 737 C CA . PRO A 1 97 ? 42.843 -21.058 -9.097 1.00 34.16 97 PRO A CA 1
ATOM 738 C C . PRO A 1 97 ? 43.092 -19.589 -9.454 1.00 34.16 97 PRO A C 1
ATOM 740 O O . PRO A 1 97 ? 44.227 -19.114 -9.402 1.00 34.16 97 PRO A O 1
ATOM 743 N N . SER A 1 98 ? 42.036 -18.873 -9.843 1.00 31.30 98 SER A N 1
ATOM 744 C CA . SER A 1 98 ? 42.049 -17.410 -9.829 1.00 31.30 98 SER A CA 1
ATOM 745 C C . SER A 1 98 ? 41.794 -16.967 -8.386 1.00 31.30 98 SER A C 1
ATOM 747 O O . SER A 1 98 ? 40.858 -17.479 -7.768 1.00 31.30 98 SER A O 1
ATOM 749 N N . PRO A 1 99 ? 42.626 -16.087 -7.808 1.00 41.59 99 PRO A N 1
ATOM 750 C CA . PRO A 1 99 ? 42.560 -15.776 -6.394 1.00 41.59 99 PRO A CA 1
ATOM 751 C C . PRO A 1 99 ? 41.500 -14.703 -6.167 1.00 41.59 99 PRO A C 1
ATOM 753 O O . PRO A 1 99 ? 41.670 -13.573 -6.613 1.00 41.59 99 PRO A O 1
ATOM 756 N N . ASP A 1 100 ? 40.450 -15.022 -5.419 1.00 33.50 100 ASP A N 1
ATOM 757 C CA . ASP A 1 100 ? 39.681 -13.989 -4.734 1.00 33.50 100 ASP A CA 1
ATOM 758 C C . ASP A 1 100 ? 39.454 -14.379 -3.271 1.00 33.50 100 ASP A C 1
ATOM 760 O O . ASP A 1 100 ? 38.621 -15.203 -2.910 1.00 33.50 100 ASP A O 1
ATOM 764 N N . LYS A 1 101 ? 40.326 -13.791 -2.447 1.00 42.59 101 LYS A N 1
ATOM 765 C CA . LYS A 1 101 ? 40.107 -13.310 -1.078 1.00 42.59 101 LYS A CA 1
ATOM 766 C C . LYS A 1 101 ? 39.174 -14.145 -0.196 1.00 42.59 101 LYS A C 1
ATOM 768 O O . LYS A 1 101 ? 38.045 -13.761 0.090 1.00 42.59 101 LYS A O 1
ATOM 773 N N . THR A 1 102 ? 39.746 -15.176 0.410 1.00 34.38 102 THR A N 1
ATOM 774 C CA . THR A 1 102 ? 39.322 -15.655 1.731 1.00 34.38 102 THR A CA 1
ATOM 775 C C . THR A 1 102 ? 40.250 -15.024 2.778 1.00 34.38 102 THR A C 1
ATOM 777 O O . THR A 1 102 ? 41.468 -15.210 2.687 1.00 34.38 102 THR A O 1
ATOM 780 N N . PRO A 1 103 ? 39.752 -14.238 3.752 1.00 37.53 103 PRO A N 1
ATOM 781 C CA . PRO A 1 103 ? 40.542 -13.868 4.918 1.00 37.53 103 PRO A CA 1
ATOM 782 C C . PRO A 1 103 ? 41.020 -15.134 5.631 1.00 37.53 103 PRO A C 1
ATOM 784 O O . PRO A 1 103 ? 40.222 -15.999 5.974 1.00 37.53 103 PRO A O 1
ATOM 787 N N . GLN A 1 104 ? 42.334 -15.240 5.815 1.00 37.66 104 GLN A N 1
ATOM 788 C CA . GLN A 1 104 ? 42.980 -16.311 6.564 1.00 37.66 104 GLN A CA 1
ATOM 789 C C . GLN A 1 104 ? 42.379 -16.409 7.974 1.00 37.66 104 GLN A C 1
ATOM 791 O O . GLN A 1 104 ? 42.647 -15.558 8.828 1.00 37.66 104 GLN A O 1
ATOM 796 N N . GLU A 1 105 ? 41.610 -17.466 8.235 1.00 45.72 105 GLU A N 1
ATOM 797 C CA . GLU A 1 105 ? 41.371 -17.952 9.591 1.00 45.72 105 GLU A CA 1
ATOM 798 C C . GLU A 1 105 ? 42.714 -18.434 10.157 1.00 45.72 105 GLU A C 1
ATOM 800 O O . GLU A 1 105 ? 43.201 -19.525 9.872 1.00 45.72 105 GLU A O 1
ATOM 805 N N . LYS A 1 106 ? 43.367 -17.563 10.933 1.00 49.59 106 LYS A N 1
ATOM 806 C CA . LYS A 1 106 ? 44.392 -17.976 11.901 1.00 49.59 106 LYS A CA 1
ATOM 807 C C . LYS A 1 106 ? 43.723 -18.857 12.965 1.00 49.59 106 LYS A C 1
ATOM 809 O O . LYS A 1 106 ? 42.571 -18.576 13.300 1.00 49.59 106 LYS A O 1
ATOM 814 N N . PRO A 1 107 ? 44.421 -19.869 13.513 1.00 45.53 107 PRO A N 1
ATOM 815 C CA . PRO A 1 107 ? 43.799 -20.917 14.309 1.00 45.53 107 PRO A CA 1
ATOM 816 C C . PRO A 1 107 ? 43.131 -20.286 15.531 1.00 45.53 107 PRO A C 1
ATOM 818 O O . PRO A 1 107 ? 43.779 -19.649 16.364 1.00 45.53 107 PRO A O 1
ATOM 821 N N . VAL A 1 108 ? 41.808 -20.410 15.597 1.00 55.28 108 VAL A N 1
ATOM 822 C CA . VAL A 1 108 ? 40.986 -19.903 16.702 1.00 55.28 108 VAL A CA 1
ATOM 823 C C . VAL A 1 108 ? 41.318 -20.672 17.993 1.00 55.28 108 VAL A C 1
ATOM 825 O O . VAL A 1 108 ? 41.179 -20.134 19.091 1.00 55.28 108 VAL A O 1
ATOM 828 N N . ASP A 1 109 ? 41.888 -21.870 17.859 1.00 54.59 109 ASP A N 1
ATOM 829 C CA . ASP A 1 109 ? 42.193 -22.788 18.956 1.00 54.59 109 ASP A CA 1
ATOM 830 C C . ASP A 1 109 ? 43.215 -22.232 19.964 1.00 54.59 109 ASP A C 1
ATOM 832 O O . ASP A 1 109 ? 43.019 -22.384 21.167 1.00 54.59 109 ASP A O 1
ATOM 836 N N . GLU A 1 110 ? 44.247 -21.494 19.531 1.00 58.75 110 GLU A N 1
ATOM 837 C CA . GLU A 1 110 ? 45.229 -20.887 20.456 1.00 58.75 110 GLU A CA 1
ATOM 838 C C . GLU A 1 110 ? 44.677 -19.676 21.224 1.00 58.75 110 GLU A C 1
ATOM 840 O O . GLU A 1 110 ? 45.125 -19.354 22.326 1.00 58.75 110 GLU A O 1
ATOM 845 N N . LYS A 1 111 ? 43.697 -18.970 20.651 1.00 56.62 111 LYS A N 1
ATOM 846 C CA . LYS A 1 111 ? 43.067 -17.829 21.329 1.00 56.62 111 LYS A CA 1
ATOM 847 C C . LYS A 1 111 ? 42.025 -18.288 22.336 1.00 56.62 111 LYS A C 1
ATOM 849 O O . LYS A 1 111 ? 41.896 -17.663 23.385 1.00 56.62 111 LYS A O 1
ATOM 854 N N . ILE A 1 112 ? 41.316 -19.376 22.036 1.00 54.56 112 ILE A N 1
ATOM 855 C CA . ILE A 1 112 ? 40.349 -19.973 22.959 1.00 54.56 112 ILE A CA 1
ATOM 856 C C . ILE A 1 112 ? 41.082 -20.547 24.177 1.00 54.56 112 ILE A C 1
ATOM 858 O O . ILE A 1 112 ? 40.675 -20.268 25.303 1.00 54.56 112 ILE A O 1
ATOM 862 N N . THR A 1 113 ? 42.208 -21.246 23.991 1.00 53.44 113 THR A N 1
ATOM 863 C CA . THR A 1 113 ? 42.992 -21.782 25.120 1.00 53.44 113 THR A CA 1
ATOM 864 C C . THR A 1 113 ? 43.553 -20.679 26.019 1.00 53.44 113 THR A C 1
ATOM 866 O O . THR A 1 113 ? 43.472 -20.794 27.239 1.00 53.44 113 THR A O 1
ATOM 869 N N . LYS A 1 114 ? 44.012 -19.557 25.450 1.00 57.03 114 LYS A N 1
ATOM 870 C CA . LYS A 1 114 ? 44.501 -18.400 26.223 1.00 57.03 114 LYS A CA 1
ATOM 871 C C . LYS A 1 114 ? 43.392 -17.592 26.915 1.00 57.03 114 LYS A C 1
ATOM 873 O O . LYS A 1 114 ? 43.642 -16.937 27.924 1.00 57.03 114 LYS A O 1
ATOM 878 N N . ALA A 1 115 ? 42.165 -17.629 26.395 1.00 53.69 115 ALA A N 1
ATOM 879 C CA . ALA A 1 115 ? 41.001 -16.998 27.020 1.00 53.69 115 ALA A CA 1
ATOM 880 C C . ALA A 1 115 ? 40.420 -17.835 28.172 1.00 53.69 115 ALA A C 1
ATOM 882 O O . ALA A 1 115 ? 39.855 -17.263 29.093 1.00 53.69 115 ALA A O 1
ATOM 883 N N . MET A 1 116 ? 40.586 -19.162 28.149 1.00 53.00 116 MET A N 1
ATOM 884 C CA . MET A 1 116 ? 40.162 -20.052 29.240 1.00 53.00 116 MET A CA 1
ATOM 885 C C . MET A 1 116 ? 41.113 -20.033 30.452 1.00 53.00 116 MET A C 1
ATOM 887 O O . MET A 1 116 ? 40.721 -20.465 31.533 1.00 53.00 116 MET A O 1
ATOM 891 N N . GLU A 1 117 ? 42.347 -19.544 30.279 1.00 53.97 117 GLU A N 1
ATOM 892 C CA . GLU A 1 117 ? 43.354 -19.403 31.345 1.00 53.97 117 GLU A CA 1
ATOM 893 C C . GLU A 1 117 ? 43.147 -18.139 32.198 1.00 53.97 117 GLU A C 1
ATOM 895 O O . GLU A 1 117 ? 43.445 -18.125 33.392 1.00 53.97 117 GLU A O 1
ATOM 900 N N . ASN A 1 118 ? 42.580 -17.085 31.609 1.00 58.03 118 ASN A N 1
ATOM 901 C CA . ASN A 1 118 ? 42.169 -15.894 32.341 1.00 58.03 118 ASN A CA 1
ATOM 902 C C . ASN A 1 118 ? 40.747 -16.141 32.856 1.00 58.03 118 ASN A C 1
ATOM 904 O O . ASN A 1 118 ? 39.869 -16.499 32.077 1.00 58.03 118 ASN A O 1
ATOM 908 N N . GLY A 1 119 ? 40.531 -16.022 34.168 1.00 61.81 119 GLY A N 1
ATOM 909 C CA . GLY A 1 119 ? 39.236 -16.281 34.809 1.00 61.81 119 GLY A CA 1
ATOM 910 C C . GLY A 1 119 ? 38.064 -15.461 34.229 1.00 61.81 119 GLY A C 1
ATOM 911 O O . GLY A 1 119 ? 38.248 -14.681 33.297 1.00 61.81 119 GLY A O 1
ATOM 912 N N . PRO A 1 120 ? 36.839 -15.618 34.771 1.00 67.00 120 PRO A N 1
ATOM 913 C CA . PRO A 1 120 ? 35.640 -15.001 34.208 1.00 67.00 120 PRO A CA 1
ATOM 914 C C . PRO A 1 120 ? 35.848 -13.499 33.953 1.00 67.00 120 PRO A C 1
ATOM 916 O O . PRO A 1 120 ? 36.250 -12.798 34.885 1.00 67.00 120 PRO A O 1
ATOM 919 N N . PRO A 1 121 ? 35.601 -13.005 32.725 1.00 64.56 121 PRO A N 1
ATOM 920 C CA . PRO A 1 121 ? 35.867 -11.616 32.380 1.00 64.56 121 PRO A CA 1
ATOM 921 C C . PRO A 1 121 ? 35.026 -10.684 33.253 1.00 64.56 121 PRO A C 1
ATOM 923 O O . PRO A 1 121 ? 33.842 -10.940 33.498 1.00 64.56 121 PRO A O 1
ATOM 926 N N . ASP A 1 122 ? 35.644 -9.600 33.719 1.00 74.12 122 ASP A N 1
ATOM 927 C CA . ASP A 1 122 ? 34.963 -8.592 34.526 1.00 74.12 122 ASP A CA 1
ATOM 928 C C . ASP A 1 122 ? 33.822 -7.947 33.712 1.00 74.12 122 ASP A C 1
ATOM 930 O O . ASP A 1 122 ? 33.903 -7.793 32.489 1.00 74.12 122 ASP A O 1
ATOM 934 N N . GLN A 1 123 ? 32.729 -7.545 34.367 1.00 68.75 123 GLN A N 1
ATOM 935 C CA . GLN A 1 123 ? 31.543 -6.989 33.694 1.00 68.75 123 GLN A CA 1
ATOM 936 C C . GLN A 1 123 ? 31.882 -5.753 32.845 1.00 68.75 123 GLN A C 1
ATOM 938 O O . GLN A 1 123 ? 31.245 -5.494 31.816 1.00 68.75 123 GLN A O 1
ATOM 943 N N . ALA A 1 124 ? 32.908 -5.003 33.253 1.00 71.00 124 ALA A N 1
ATOM 944 C CA . ALA A 1 124 ? 33.429 -3.861 32.516 1.00 71.00 124 ALA A CA 1
ATOM 945 C C . ALA A 1 124 ? 34.077 -4.271 31.182 1.00 71.00 124 ALA A C 1
ATOM 947 O O . ALA A 1 124 ? 33.842 -3.620 30.162 1.00 71.00 124 ALA A O 1
ATOM 948 N N . GLU A 1 125 ? 34.826 -5.374 31.157 1.00 76.69 125 GLU A N 1
ATOM 949 C CA . GLU A 1 125 ? 35.477 -5.896 29.950 1.00 76.69 125 GLU A CA 1
ATOM 950 C C . GLU A 1 125 ? 34.449 -6.446 28.961 1.00 76.69 125 GLU A C 1
ATOM 952 O O . GLU A 1 125 ? 34.533 -6.173 27.763 1.00 76.69 125 GLU A O 1
ATOM 957 N N . ILE A 1 126 ? 33.413 -7.124 29.468 1.00 75.56 126 ILE A N 1
ATOM 958 C CA . ILE A 1 126 ? 32.277 -7.586 28.658 1.00 75.56 126 ILE A CA 1
ATOM 959 C C . ILE A 1 126 ? 31.582 -6.390 27.999 1.00 75.56 126 ILE A C 1
ATOM 961 O O . ILE A 1 126 ? 31.305 -6.409 26.800 1.00 75.56 126 ILE A O 1
ATOM 965 N N . THR A 1 127 ? 31.330 -5.325 28.763 1.00 73.25 127 THR A N 1
ATOM 966 C CA . THR A 1 127 ? 30.669 -4.113 28.254 1.00 73.25 127 THR A CA 1
ATOM 967 C C . THR A 1 127 ? 31.527 -3.405 27.203 1.00 73.25 127 THR A C 1
ATOM 969 O O . THR A 1 127 ? 31.011 -2.962 26.174 1.00 73.25 127 THR A O 1
ATOM 972 N N . LEU A 1 128 ? 32.841 -3.326 27.424 1.00 87.56 128 LEU A N 1
ATOM 973 C CA . LEU A 1 128 ? 33.787 -2.741 26.478 1.00 87.56 128 LEU A CA 1
ATOM 974 C C . LEU A 1 128 ? 33.832 -3.536 25.168 1.00 87.56 128 LEU A C 1
ATOM 976 O O . LEU A 1 128 ? 33.712 -2.944 24.096 1.00 87.56 128 LEU A O 1
ATOM 980 N N . ALA A 1 129 ? 33.938 -4.863 25.250 1.00 84.75 129 ALA A N 1
ATOM 981 C CA . ALA A 1 129 ? 33.943 -5.747 24.089 1.00 84.75 129 ALA A CA 1
ATOM 982 C C . ALA A 1 129 ? 32.628 -5.656 23.297 1.00 84.75 129 ALA A C 1
ATOM 984 O O . ALA A 1 129 ? 32.649 -5.601 22.067 1.00 84.75 129 ALA A O 1
ATOM 985 N N . LEU A 1 130 ? 31.483 -5.555 23.986 1.00 86.06 130 LEU A N 1
ATOM 986 C CA . LEU A 1 130 ? 30.181 -5.374 23.341 1.00 86.06 130 LEU A CA 1
ATOM 987 C C . LEU A 1 130 ? 30.107 -4.044 22.581 1.00 86.06 130 LEU A C 1
ATOM 989 O O . LEU A 1 130 ? 29.649 -4.002 21.440 1.00 86.06 130 LEU A O 1
ATOM 993 N N . ASN A 1 131 ? 30.588 -2.958 23.190 1.00 87.94 131 ASN A N 1
ATOM 994 C CA . ASN A 1 131 ? 30.618 -1.640 22.559 1.00 87.94 131 ASN A CA 1
ATOM 995 C C . ASN A 1 131 ? 31.553 -1.618 21.344 1.00 87.94 131 ASN A C 1
ATOM 997 O O . ASN A 1 131 ? 31.173 -1.103 20.294 1.00 87.94 131 ASN A O 1
ATOM 1001 N N . GLN A 1 132 ? 32.730 -2.240 21.449 1.00 92.06 132 GLN A N 1
ATOM 1002 C CA . GLN A 1 132 ? 33.660 -2.395 20.329 1.00 92.06 132 GLN A CA 1
ATOM 1003 C C . GLN A 1 132 ? 33.040 -3.201 19.182 1.00 92.06 132 GLN A C 1
ATOM 1005 O O . GLN A 1 132 ? 33.154 -2.802 18.024 1.00 92.06 132 GLN A O 1
ATOM 1010 N N . ALA A 1 133 ? 32.327 -4.289 19.486 1.00 84.31 133 ALA A N 1
ATOM 1011 C CA . ALA A 1 133 ? 31.612 -5.072 18.483 1.00 84.31 133 ALA A CA 1
ATOM 1012 C C . ALA A 1 133 ? 30.512 -4.244 17.796 1.00 84.31 133 ALA A C 1
ATOM 1014 O O . ALA A 1 133 ? 30.393 -4.258 16.572 1.00 84.31 133 ALA A O 1
ATOM 1015 N N . VAL A 1 134 ? 29.740 -3.463 18.556 1.00 87.50 134 VAL A N 1
ATOM 1016 C CA . VAL A 1 134 ? 28.709 -2.571 18.002 1.00 87.50 134 VAL A CA 1
ATOM 1017 C C . VAL A 1 134 ? 29.316 -1.512 17.081 1.00 87.50 134 VAL A C 1
ATOM 1019 O O . VAL A 1 134 ? 28.779 -1.265 15.999 1.00 87.50 134 VAL A O 1
ATOM 1022 N N . GLU A 1 135 ? 30.428 -0.887 17.468 1.00 89.62 135 GLU A N 1
ATOM 1023 C CA . GLU A 1 135 ? 31.116 0.076 16.602 1.00 89.62 135 GLU A CA 1
ATOM 1024 C C . GLU A 1 135 ? 31.696 -0.587 15.353 1.00 89.62 135 GLU A C 1
ATOM 1026 O O . GLU A 1 135 ? 31.554 -0.047 14.255 1.00 89.62 135 GLU A O 1
ATOM 1031 N N . TYR A 1 136 ? 32.248 -1.792 15.475 1.00 85.12 136 TYR A N 1
ATOM 1032 C CA . TYR A 1 136 ? 32.705 -2.576 14.333 1.00 85.12 136 TYR A CA 1
ATOM 1033 C C . TYR A 1 136 ? 31.573 -2.807 13.317 1.00 85.12 136 TYR A C 1
ATOM 1035 O O . TYR A 1 136 ? 31.721 -2.445 12.151 1.00 85.12 136 TYR A O 1
ATOM 1043 N N . PHE A 1 137 ? 30.394 -3.272 13.745 1.00 79.38 137 PHE A N 1
ATOM 1044 C CA . PHE A 1 137 ? 29.252 -3.456 12.836 1.00 79.38 137 PHE A CA 1
ATOM 1045 C C . PHE A 1 137 ? 28.732 -2.143 12.234 1.00 79.38 137 PHE A C 1
ATOM 1047 O O . PHE A 1 137 ? 28.352 -2.109 11.065 1.00 79.38 137 PHE A O 1
ATOM 1054 N N . 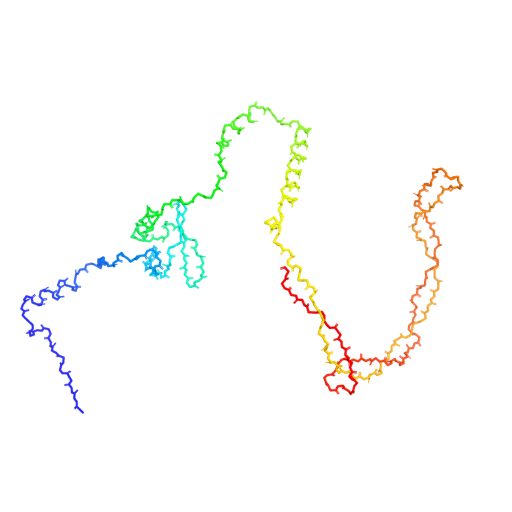ARG A 1 138 ? 28.754 -1.036 12.988 1.00 78.94 138 ARG A N 1
ATOM 1055 C CA . ARG A 1 138 ? 28.387 0.292 12.460 1.00 78.94 138 ARG A CA 1
ATOM 1056 C C . ARG A 1 138 ? 29.373 0.787 11.406 1.00 78.94 138 ARG A C 1
ATOM 1058 O O . ARG A 1 138 ? 28.946 1.341 10.398 1.00 78.94 138 ARG A O 1
ATOM 1065 N N . THR A 1 139 ? 30.673 0.586 11.618 1.00 78.25 139 THR A N 1
ATOM 1066 C CA . THR A 1 139 ? 31.702 0.982 10.643 1.00 78.25 139 THR A CA 1
ATOM 1067 C C . THR A 1 139 ? 31.665 0.115 9.390 1.00 78.25 139 THR A C 1
ATOM 1069 O O . THR A 1 139 ? 31.854 0.646 8.299 1.00 78.25 139 THR A O 1
ATOM 1072 N N . LEU A 1 140 ? 31.366 -1.182 9.519 1.00 72.00 140 LEU A N 1
ATOM 1073 C CA . LEU A 1 140 ? 31.101 -2.053 8.375 1.00 72.00 140 LEU A CA 1
ATOM 1074 C C . LEU A 1 140 ? 29.872 -1.581 7.590 1.00 72.00 140 LEU A C 1
ATOM 1076 O O . LEU A 1 140 ? 29.976 -1.380 6.387 1.00 72.00 140 LEU A O 1
ATOM 1080 N N . GLY A 1 141 ? 28.750 -1.307 8.262 1.00 69.56 141 GLY A N 1
ATOM 1081 C CA . GLY A 1 141 ? 27.536 -0.814 7.602 1.00 69.56 141 GLY A CA 1
ATOM 1082 C C . GLY A 1 141 ? 27.693 0.563 6.945 1.00 69.56 141 GLY A C 1
ATOM 1083 O O . GLY A 1 141 ? 27.040 0.840 5.948 1.00 69.56 141 GLY A O 1
ATOM 1084 N N . ALA A 1 142 ? 28.570 1.428 7.464 1.00 70.12 142 ALA A N 1
ATOM 1085 C CA . ALA A 1 142 ? 28.873 2.721 6.846 1.00 70.12 142 ALA A CA 1
ATOM 1086 C C . ALA A 1 142 ? 29.782 2.610 5.608 1.00 70.12 142 ALA A C 1
ATOM 1088 O O . ALA A 1 142 ? 29.765 3.504 4.768 1.00 70.12 142 ALA A O 1
ATOM 1089 N N . LYS A 1 143 ? 30.589 1.544 5.511 1.00 67.25 143 LYS A N 1
ATOM 1090 C CA . LYS A 1 143 ? 31.473 1.260 4.367 1.00 67.25 143 LYS A CA 1
ATOM 1091 C C . LYS A 1 143 ? 30.810 0.385 3.297 1.00 67.25 143 LYS A C 1
ATOM 1093 O O . LYS A 1 143 ? 31.348 0.265 2.203 1.00 67.25 143 LYS A O 1
ATOM 1098 N N . ASP A 1 144 ? 29.673 -0.224 3.615 1.00 64.38 144 ASP A N 1
ATOM 1099 C CA . ASP A 1 144 ? 28.878 -1.051 2.711 1.00 64.38 144 ASP A CA 1
ATOM 1100 C C . ASP A 1 144 ? 27.983 -0.175 1.817 1.00 64.38 144 ASP A C 1
ATOM 1102 O O . ASP A 1 144 ? 26.784 -0.020 2.051 1.00 64.38 144 ASP A O 1
ATOM 1106 N N . GLU A 1 145 ? 28.583 0.437 0.791 1.00 61.53 145 GLU A N 1
ATOM 1107 C CA . GLU A 1 145 ? 27.844 1.183 -0.242 1.00 61.53 145 GLU A CA 1
ATOM 1108 C C . GLU A 1 145 ? 26.982 0.265 -1.135 1.00 61.53 145 GLU A C 1
ATOM 1110 O O . GLU A 1 145 ? 26.049 0.733 -1.790 1.00 61.53 145 GLU A O 1
ATOM 1115 N N . GLU A 1 146 ? 27.260 -1.044 -1.136 1.00 57.53 146 GLU A N 1
ATOM 1116 C CA . GLU A 1 146 ? 26.615 -2.056 -1.983 1.00 57.53 146 GLU A CA 1
ATOM 1117 C C . GLU A 1 146 ? 25.405 -2.741 -1.313 1.00 57.53 146 GLU A C 1
ATOM 1119 O O . GLU A 1 146 ? 24.603 -3.387 -1.993 1.00 57.53 146 GLU A O 1
ATOM 1124 N N . GLY A 1 147 ? 25.209 -2.557 -0.002 1.00 58.81 147 GLY A N 1
ATOM 1125 C CA . GLY A 1 147 ? 24.069 -3.095 0.744 1.00 58.81 147 GLY A CA 1
ATOM 1126 C C . GLY A 1 147 ? 24.110 -4.618 0.894 1.00 58.81 147 GLY A C 1
ATOM 1127 O O . GLY A 1 147 ? 23.094 -5.292 0.723 1.00 58.81 147 GLY A O 1
ATOM 1128 N N . LEU A 1 148 ? 25.266 -5.201 1.199 1.00 63.22 148 LEU A N 1
ATOM 1129 C CA . LEU A 1 148 ? 25.359 -6.626 1.525 1.00 63.22 148 LEU A CA 1
ATOM 1130 C C . LEU A 1 148 ? 24.841 -6.963 2.930 1.00 63.22 148 LEU A C 1
ATOM 1132 O O . LEU A 1 148 ? 24.441 -8.102 3.166 1.00 63.22 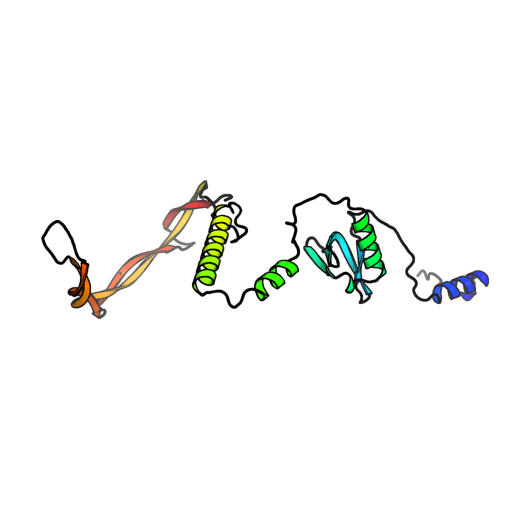148 LEU A O 1
ATOM 1136 N N . PHE A 1 149 ? 24.797 -6.005 3.859 1.00 60.25 149 PHE A N 1
ATOM 1137 C CA . PHE A 1 149 ? 24.255 -6.231 5.205 1.00 60.25 149 PHE A CA 1
ATOM 1138 C C . PHE A 1 149 ? 22.714 -6.128 5.259 1.00 60.25 149 PHE A C 1
ATOM 1140 O O . PHE A 1 149 ? 22.074 -6.746 6.107 1.00 60.25 149 PHE A O 1
ATOM 1147 N N . TYR A 1 150 ? 22.105 -5.391 4.320 1.00 59.03 150 TYR A N 1
ATOM 1148 C CA . TYR A 1 150 ? 20.659 -5.340 4.063 1.00 59.03 150 TYR A CA 1
ATOM 1149 C C . TYR A 1 150 ? 20.436 -5.243 2.557 1.00 59.03 150 TYR A C 1
ATOM 1151 O O . TYR A 1 150 ? 20.967 -4.294 1.984 1.00 59.03 150 TYR A O 1
ATOM 1159 N N . PRO A 1 151 ? 19.605 -6.105 1.928 1.00 56.00 151 PRO A N 1
ATOM 1160 C CA . PRO A 1 151 ? 19.420 -6.071 0.482 1.00 56.00 151 PRO A CA 1
ATOM 1161 C C . PRO A 1 151 ? 19.126 -4.635 0.033 1.00 56.00 151 PRO A C 1
ATOM 1163 O O . PRO A 1 151 ? 18.257 -3.987 0.636 1.00 56.00 151 PRO A O 1
ATOM 1166 N N . PRO A 1 152 ? 19.835 -4.115 -0.987 1.00 60.56 152 PRO A N 1
ATOM 1167 C CA . PRO A 1 152 ? 19.747 -2.713 -1.350 1.00 60.56 152 PRO A CA 1
ATOM 1168 C C . PRO A 1 152 ? 18.286 -2.359 -1.622 1.00 60.56 152 PRO A C 1
ATOM 1170 O O . PRO A 1 152 ? 17.633 -2.954 -2.488 1.00 60.56 152 PRO A O 1
ATOM 1173 N N . ILE A 1 153 ? 17.743 -1.398 -0.864 1.00 61.69 153 ILE A N 1
ATOM 1174 C CA . ILE A 1 153 ? 16.387 -0.892 -1.094 1.00 61.69 153 ILE A CA 1
ATOM 1175 C C . ILE A 1 153 ? 16.436 -0.140 -2.421 1.00 61.69 153 ILE A C 1
ATOM 1177 O O . ILE A 1 153 ? 16.736 1.053 -2.454 1.00 61.69 153 ILE A O 1
ATOM 1181 N N . ARG A 1 154 ? 16.148 -0.838 -3.523 1.00 62.50 154 ARG A N 1
ATOM 1182 C CA . ARG A 1 154 ? 16.067 -0.257 -4.867 1.00 62.50 154 ARG A CA 1
ATOM 1183 C C . ARG A 1 154 ? 14.961 0.798 -4.895 1.00 62.50 154 ARG A C 1
ATOM 1185 O O . ARG A 1 154 ? 13.794 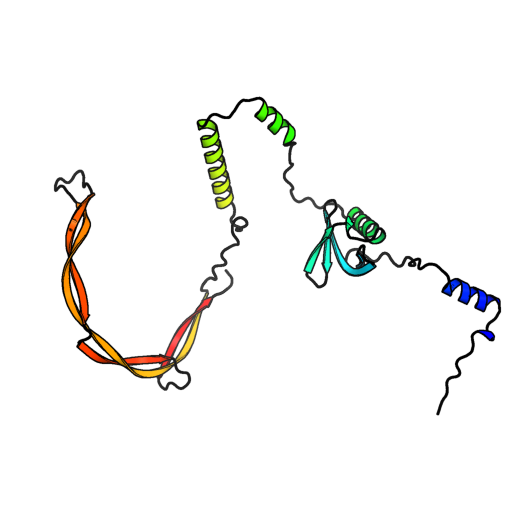0.498 -5.156 1.00 62.50 154 ARG A O 1
ATOM 1192 N N . LYS A 1 155 ? 15.303 2.054 -4.608 1.00 70.38 155 LYS A N 1
ATOM 1193 C CA . LYS A 1 155 ? 14.389 3.192 -4.731 1.00 70.38 155 LYS A CA 1
ATOM 1194 C C . LYS A 1 155 ? 14.450 3.667 -6.173 1.00 70.38 155 LYS A C 1
ATOM 1196 O O . LYS A 1 155 ? 15.370 4.378 -6.557 1.00 70.38 155 LYS A O 1
ATOM 1201 N N . ARG A 1 156 ? 13.465 3.283 -6.987 1.00 76.94 156 ARG A N 1
ATOM 1202 C CA . ARG A 1 156 ? 13.386 3.788 -8.364 1.00 76.94 156 ARG A CA 1
ATOM 1203 C C . ARG A 1 156 ? 13.311 5.320 -8.353 1.00 76.94 156 ARG A C 1
ATOM 1205 O O . ARG A 1 156 ? 12.458 5.888 -7.666 1.00 76.94 156 ARG A O 1
ATOM 1212 N N . LYS A 1 157 ? 14.158 5.994 -9.134 1.00 84.25 157 LYS A N 1
ATOM 1213 C CA . LYS A 1 157 ? 14.122 7.458 -9.277 1.00 84.25 157 LYS A CA 1
ATOM 1214 C C . LYS A 1 157 ? 13.000 7.865 -10.234 1.00 84.25 157 LYS A C 1
ATOM 1216 O O . LYS A 1 157 ? 12.795 7.223 -11.264 1.00 84.25 157 LYS A O 1
ATOM 1221 N N . VAL A 1 158 ? 12.269 8.933 -9.908 1.00 90.19 158 VAL A N 1
ATOM 1222 C CA . VAL A 1 158 ? 11.309 9.546 -10.842 1.00 90.19 158 VAL A CA 1
ATOM 1223 C C . VAL A 1 158 ? 12.109 10.263 -11.929 1.00 90.19 158 VAL A C 1
ATOM 1225 O O . VAL A 1 158 ? 12.800 11.236 -11.644 1.00 90.19 158 VAL A O 1
ATOM 1228 N N . ILE A 1 159 ? 12.042 9.765 -13.162 1.00 90.81 159 ILE A N 1
ATOM 1229 C CA . ILE A 1 159 ? 12.760 10.315 -14.327 1.00 90.81 159 ILE A CA 1
ATOM 1230 C C . ILE A 1 159 ? 11.872 11.283 -15.111 1.00 90.81 159 ILE A C 1
ATOM 1232 O O . ILE A 1 159 ? 12.355 12.204 -15.760 1.00 90.81 159 ILE A O 1
ATOM 1236 N N . GLY A 1 160 ? 10.557 11.111 -15.037 1.00 92.50 160 GLY A N 1
ATOM 1237 C CA . GLY A 1 160 ? 9.614 11.981 -15.722 1.00 92.50 160 GLY A CA 1
ATOM 1238 C C . GLY A 1 160 ? 8.203 11.760 -15.220 1.00 92.50 160 GLY A C 1
ATOM 1239 O O . GLY A 1 160 ? 7.992 11.108 -14.200 1.00 92.50 160 GLY A O 1
ATOM 1240 N N . HIS A 1 161 ? 7.228 12.290 -15.946 1.00 94.44 161 HIS A N 1
ATOM 1241 C CA . HIS A 1 161 ? 5.824 12.021 -15.683 1.00 94.44 161 HIS A CA 1
ATOM 1242 C C . HIS A 1 161 ? 5.105 11.744 -16.998 1.00 94.44 161 HIS A C 1
ATOM 1244 O O . HIS A 1 161 ? 5.460 12.312 -18.027 1.00 94.44 161 HIS A O 1
ATOM 1250 N N . VAL A 1 162 ? 4.112 10.867 -16.949 1.00 95.44 162 VAL A N 1
ATOM 1251 C CA . VAL A 1 162 ? 3.228 10.551 -18.066 1.00 95.44 162 VAL A CA 1
ATOM 1252 C C . VAL A 1 162 ? 1.835 11.035 -17.708 1.00 95.44 162 VAL A C 1
ATOM 1254 O O . VAL A 1 162 ? 1.323 10.728 -16.628 1.00 95.44 162 VAL A O 1
ATOM 1257 N N . ASP A 1 163 ? 1.231 11.778 -18.622 1.00 96.38 163 ASP A N 1
ATOM 1258 C CA . ASP A 1 163 ? -0.147 12.219 -18.493 1.00 96.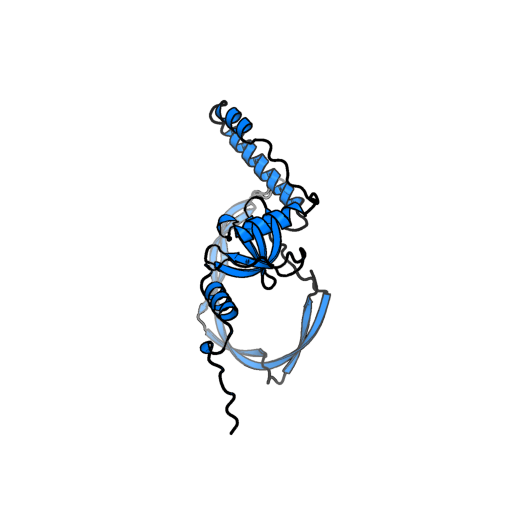38 163 ASP A CA 1
ATOM 1259 C C . ASP A 1 163 ? -1.079 11.063 -18.862 1.00 96.38 163 ASP A C 1
ATOM 1261 O O . ASP A 1 163 ? -0.983 10.468 -19.935 1.00 96.38 163 ASP A O 1
ATOM 1265 N N . LYS A 1 164 ? -1.966 10.705 -17.934 1.00 94.25 164 LYS A N 1
ATOM 1266 C CA . LYS A 1 164 ? -2.964 9.655 -18.111 1.00 94.25 164 LYS A CA 1
ATOM 1267 C C . LYS A 1 164 ? -4.352 10.250 -17.974 1.00 94.25 164 LYS A C 1
ATOM 1269 O O . LYS A 1 164 ? -4.725 10.716 -16.896 1.00 94.25 164 LYS A O 1
ATOM 1274 N N . THR A 1 165 ? -5.129 10.180 -19.043 1.00 94.94 165 THR A N 1
ATOM 1275 C CA . THR A 1 165 ? -6.546 10.535 -19.009 1.00 94.94 165 THR A CA 1
ATOM 1276 C C . THR A 1 165 ? -7.317 9.481 -18.223 1.00 94.94 165 THR A C 1
ATOM 1278 O O . THR A 1 165 ? -7.174 8.275 -18.444 1.00 94.94 165 THR A O 1
ATOM 1281 N N . VAL A 1 166 ? -8.102 9.934 -17.252 1.00 95.19 166 VAL A N 1
ATOM 1282 C CA . VAL A 1 166 ? -8.955 9.100 -16.413 1.00 95.19 166 VAL A CA 1
ATOM 1283 C C . VAL A 1 166 ? -10.370 9.654 -16.458 1.00 95.19 166 VAL A C 1
ATOM 1285 O O . VAL A 1 166 ? -10.587 10.842 -16.227 1.00 95.19 166 VAL A O 1
ATOM 1288 N N . THR A 1 167 ? -11.328 8.777 -16.728 1.00 96.88 167 THR A N 1
ATOM 1289 C CA . THR A 1 167 ? -12.754 9.086 -16.748 1.00 96.88 167 THR A CA 1
ATOM 1290 C C . THR A 1 167 ? -13.379 8.962 -15.356 1.00 96.88 167 THR A C 1
ATOM 1292 O O . THR A 1 167 ? -13.007 8.126 -14.521 1.00 96.88 167 THR A O 1
ATOM 1295 N N . TYR A 1 168 ? -14.324 9.856 -15.086 1.00 95.94 168 TYR A N 1
ATOM 1296 C CA . TYR A 1 168 ? -15.023 10.014 -13.822 1.00 95.94 168 TYR A CA 1
ATOM 1297 C C . TYR A 1 168 ? -16.526 10.148 -14.054 1.00 95.94 168 TYR A C 1
ATOM 1299 O O . TYR A 1 168 ? -16.989 10.801 -14.991 1.00 95.94 168 TYR A O 1
ATOM 1307 N N . ARG A 1 169 ? -17.303 9.582 -13.133 1.00 95.00 169 ARG A N 1
ATOM 1308 C CA . ARG A 1 169 ? -18.742 9.810 -13.005 1.00 95.00 169 ARG A CA 1
ATOM 1309 C C . ARG A 1 169 ? -19.006 10.662 -11.769 1.00 95.00 169 ARG A C 1
ATOM 1311 O O . ARG A 1 169 ? -18.426 10.439 -10.703 1.00 95.00 169 ARG A O 1
ATOM 1318 N N . LYS A 1 170 ? -19.890 11.651 -11.902 1.00 95.12 170 LYS A N 1
ATOM 1319 C CA . LYS A 1 170 ? -20.354 12.469 -10.778 1.00 95.12 170 LYS A CA 1
ATOM 1320 C C . LYS A 1 170 ? -21.488 11.742 -10.066 1.00 95.12 170 LYS A C 1
ATOM 1322 O O . LYS A 1 170 ? -22.509 11.452 -10.676 1.00 95.12 170 LYS A O 1
ATOM 1327 N N . ILE A 1 171 ? -21.298 11.460 -8.783 1.00 92.62 171 ILE A N 1
ATOM 1328 C CA . ILE A 1 171 ? -22.281 10.775 -7.942 1.00 92.62 171 ILE A CA 1
ATOM 1329 C C . ILE A 1 171 ? -22.591 11.668 -6.743 1.00 92.62 171 ILE A C 1
ATOM 1331 O O . ILE A 1 171 ? -21.696 12.302 -6.178 1.00 92.62 171 ILE A O 1
ATOM 1335 N N . VAL A 1 172 ? -23.862 11.727 -6.356 1.00 94.38 172 VAL A N 1
ATOM 1336 C CA . VAL A 1 172 ? -24.299 12.412 -5.138 1.00 94.38 172 VAL A CA 1
ATOM 1337 C C . VAL A 1 172 ? -24.253 11.406 -3.993 1.00 94.38 172 VAL A C 1
ATOM 1339 O O . VAL A 1 172 ? -25.004 10.436 -3.987 1.00 94.38 172 VAL A O 1
ATOM 1342 N N . VAL A 1 173 ? -23.354 11.618 -3.033 1.00 94.12 173 VAL A N 1
ATOM 1343 C CA . VAL A 1 173 ? -23.220 10.767 -1.845 1.00 94.12 173 VAL A CA 1
ATOM 1344 C C . VAL A 1 173 ? -23.827 11.486 -0.648 1.00 94.12 173 VAL A C 1
ATOM 1346 O O . VAL A 1 173 ? -23.504 12.645 -0.394 1.00 94.12 173 VAL A O 1
ATOM 1349 N N . GLN A 1 174 ? -24.687 10.796 0.099 1.00 94.50 174 GLN A N 1
ATOM 1350 C CA . GLN A 1 174 ? -25.240 11.302 1.353 1.00 94.50 174 GLN A CA 1
ATOM 1351 C C . GLN A 1 174 ? -24.218 11.111 2.472 1.00 94.50 174 GLN A C 1
ATOM 1353 O O . GLN A 1 174 ? -23.899 9.983 2.844 1.00 94.50 174 GLN A O 1
ATOM 1358 N N . ILE A 1 175 ? -23.671 12.210 2.991 1.00 90.25 175 ILE A N 1
ATOM 1359 C CA . ILE A 1 175 ? -22.673 12.166 4.064 1.00 90.25 175 ILE A CA 1
ATOM 1360 C C . ILE A 1 175 ? -23.349 12.522 5.386 1.00 90.25 175 ILE A C 1
ATOM 1362 O O . ILE A 1 175 ? -24.039 13.545 5.452 1.00 90.25 175 ILE A O 1
ATOM 1366 N N . PRO A 1 176 ? -23.148 11.719 6.446 1.00 93.44 176 PRO A N 1
ATOM 1367 C CA . PRO A 1 176 ? -23.717 12.003 7.752 1.00 93.44 176 PRO A CA 1
ATOM 1368 C C . PRO A 1 176 ? -23.163 13.313 8.324 1.00 93.44 176 PRO A C 1
ATOM 1370 O O . PRO A 1 176 ? -21.956 13.575 8.309 1.00 93.44 176 PRO A O 1
ATOM 1373 N N . VAL A 1 177 ? -24.066 14.143 8.834 1.00 92.62 177 VAL A N 1
ATOM 1374 C CA . VAL A 1 177 ? -23.757 15.381 9.549 1.00 92.62 177 VAL A CA 1
ATOM 1375 C C . VAL A 1 177 ? -23.888 15.099 11.038 1.00 92.62 177 VAL A C 1
ATOM 1377 O O . VAL A 1 177 ? -24.921 14.605 11.483 1.00 92.62 177 VAL A O 1
ATOM 1380 N N . PHE A 1 178 ? -22.838 15.407 11.793 1.00 91.62 178 PHE A N 1
ATOM 1381 C CA . PHE A 1 178 ? -22.797 15.233 13.243 1.00 91.62 178 PHE A CA 1
ATOM 1382 C C . PHE A 1 178 ? -22.804 16.590 13.937 1.00 91.62 178 PHE A C 1
ATOM 1384 O O . PHE A 1 178 ? -22.160 17.533 13.462 1.00 91.62 178 PHE A O 1
ATOM 1391 N N . GLU A 1 179 ? -23.469 16.662 15.083 1.00 89.88 179 GLU A N 1
ATOM 1392 C CA . GLU A 1 179 ? -23.299 17.768 16.019 1.00 89.88 179 GLU A CA 1
ATOM 1393 C C . GLU A 1 179 ? -21.916 17.690 16.685 1.00 89.88 179 GLU A C 1
ATOM 1395 O O . GLU A 1 179 ? -21.336 16.613 16.846 1.00 89.88 179 GLU A O 1
ATOM 1400 N N . TRP A 1 180 ? -21.361 18.836 17.068 1.00 85.88 180 TRP A N 1
ATOM 1401 C CA . TRP A 1 180 ? -20.081 18.902 17.769 1.00 85.88 180 TRP A CA 1
ATOM 1402 C C . TRP A 1 180 ? -20.279 19.623 19.089 1.00 85.88 180 TRP A C 1
ATOM 1404 O O . TRP A 1 180 ? -20.730 20.765 19.099 1.00 85.88 180 TRP A O 1
ATOM 1414 N N . THR A 1 181 ? -19.891 18.983 20.187 1.00 85.31 181 THR A N 1
ATOM 1415 C CA . THR A 1 181 ? -19.906 19.586 21.521 1.00 85.31 181 THR A CA 1
ATOM 1416 C C . THR A 1 181 ? -18.479 19.841 21.981 1.00 85.31 181 THR A C 1
ATOM 1418 O O . THR A 1 181 ? -17.555 19.092 21.661 1.00 85.31 181 THR A O 1
ATOM 1421 N N . THR A 1 182 ? -18.262 20.934 22.705 1.00 85.50 182 THR A N 1
ATOM 1422 C CA . THR A 1 182 ? -16.948 21.239 23.279 1.00 85.50 182 THR A CA 1
ATOM 1423 C C . THR A 1 182 ? -16.921 20.723 24.708 1.00 85.50 182 THR A C 1
ATOM 1425 O O . THR A 1 182 ? -17.677 21.193 25.552 1.00 85.50 182 THR A O 1
ATOM 1428 N N . THR A 1 183 ? -16.047 19.761 24.990 1.00 84.94 183 THR A N 1
ATOM 1429 C CA . THR A 1 183 ? -15.854 19.212 26.336 1.00 84.94 183 THR A CA 1
ATOM 1430 C C . THR A 1 183 ? -14.438 19.500 26.807 1.00 84.94 183 THR A C 1
ATOM 1432 O O . THR A 1 183 ? -13.468 19.258 26.088 1.00 84.94 183 THR A O 1
ATOM 1435 N N . THR A 1 184 ? -14.303 19.993 28.034 1.00 85.62 184 THR A N 1
ATOM 1436 C CA . THR A 1 184 ? -13.001 20.248 28.650 1.00 85.62 184 THR A CA 1
ATOM 1437 C C . THR A 1 184 ? -12.394 18.936 29.136 1.00 85.62 184 THR A C 1
ATOM 1439 O O . THR A 1 184 ? -12.952 18.284 30.014 1.00 85.62 184 THR A O 1
ATOM 1442 N N . LYS A 1 185 ? -11.246 18.543 28.578 1.00 82.94 185 LYS A N 1
ATOM 1443 C CA . LYS A 1 185 ? -10.489 17.364 29.017 1.00 82.94 185 LYS A CA 1
ATOM 1444 C C . LYS A 1 185 ? -9.204 17.787 29.712 1.00 82.94 185 LYS A C 1
ATOM 1446 O O . LYS A 1 185 ? -8.535 18.722 29.274 1.00 82.94 185 LYS A O 1
ATOM 1451 N N . GLU A 1 186 ? -8.846 17.085 30.780 1.00 85.69 186 GLU A N 1
ATOM 1452 C CA . GLU A 1 186 ? -7.540 17.237 31.416 1.00 85.69 186 GLU A CA 1
ATOM 1453 C C . GLU A 1 186 ? -6.503 16.444 30.621 1.00 85.69 186 GLU A C 1
ATOM 1455 O O . GLU A 1 186 ? -6.573 15.220 30.530 1.00 85.69 186 GLU A O 1
ATOM 1460 N N . VAL A 1 187 ? -5.547 17.146 30.018 1.00 82.88 187 VAL A N 1
ATOM 1461 C CA . VAL A 1 187 ? -4.449 16.541 29.261 1.00 82.88 187 VAL A CA 1
ATOM 1462 C C . VAL A 1 187 ? -3.140 16.922 29.925 1.00 82.88 187 VAL A C 1
ATOM 1464 O O . VAL A 1 187 ? -2.905 18.089 30.242 1.00 82.88 187 VAL A O 1
ATOM 1467 N N . ILE A 1 188 ? -2.268 15.938 30.123 1.00 81.81 188 ILE A N 1
ATOM 1468 C CA . ILE A 1 188 ? -0.923 16.182 30.632 1.00 81.81 188 ILE A CA 1
ATOM 1469 C C . ILE A 1 188 ? -0.117 16.838 29.512 1.00 81.81 188 ILE A C 1
ATOM 1471 O O . ILE A 1 188 ? 0.158 16.215 28.488 1.00 81.81 188 ILE A O 1
ATOM 1475 N N . ARG A 1 189 ? 0.252 18.106 29.690 1.00 77.00 189 ARG A N 1
ATOM 1476 C CA . ARG A 1 189 ? 1.096 18.844 28.747 1.00 77.00 189 ARG A CA 1
ATOM 1477 C C . ARG A 1 189 ? 2.366 19.309 29.432 1.00 77.00 189 ARG A C 1
ATOM 1479 O O . ARG A 1 189 ? 2.380 19.585 30.629 1.00 77.00 189 ARG A O 1
ATOM 1486 N N . ASN A 1 190 ? 3.431 19.402 28.647 1.00 77.56 190 ASN A N 1
ATOM 1487 C CA . ASN A 1 190 ? 4.646 20.079 29.065 1.00 77.56 190 ASN A CA 1
ATOM 1488 C C . ASN A 1 190 ? 4.370 21.583 29.041 1.00 77.56 190 ASN A C 1
ATOM 1490 O O . ASN A 1 190 ? 4.249 22.172 27.967 1.00 77.56 190 ASN A O 1
ATOM 1494 N N . VAL A 1 191 ? 4.236 22.186 30.215 1.00 71.50 191 VAL A N 1
ATOM 1495 C CA . VAL A 1 191 ? 4.008 23.622 30.379 1.00 71.50 191 VAL A CA 1
ATOM 1496 C C . VAL A 1 191 ? 5.338 24.275 30.740 1.00 71.50 191 VAL A C 1
ATOM 1498 O O . VAL A 1 191 ? 6.119 23.711 31.511 1.00 71.50 191 VAL A O 1
ATOM 1501 N N . LYS A 1 192 ? 5.623 25.434 30.136 1.00 71.88 192 LYS A N 1
ATOM 1502 C CA . LYS A 1 192 ? 6.759 26.270 30.535 1.00 71.88 192 LYS A CA 1
ATOM 1503 C C . LYS A 1 192 ? 6.438 26.860 31.905 1.00 71.88 192 LYS A C 1
ATOM 1505 O O . LYS A 1 192 ? 5.404 27.504 32.050 1.00 71.88 192 LYS A O 1
ATOM 1510 N N . VAL A 1 193 ? 7.294 26.618 32.888 1.00 65.44 193 VAL A N 1
ATOM 1511 C CA . VAL A 1 193 ? 7.151 27.189 34.228 1.00 65.44 193 VAL A CA 1
ATOM 1512 C C . VAL A 1 193 ? 8.355 28.096 34.469 1.00 65.44 193 VAL A C 1
ATOM 1514 O O . VAL A 1 193 ? 9.483 27.610 34.463 1.00 65.44 193 VAL A O 1
ATOM 1517 N N . GLY A 1 194 ? 8.100 29.396 34.633 1.00 63.34 194 GLY A N 1
ATOM 1518 C CA . GLY A 1 194 ? 9.112 30.438 34.840 1.00 63.34 194 GLY A CA 1
ATOM 1519 C C . GLY A 1 194 ? 9.087 31.514 33.750 1.00 63.34 194 GLY A C 1
ATOM 1520 O O . GLY A 1 194 ? 9.030 31.186 32.566 1.00 63.34 194 GLY A O 1
ATOM 1521 N N . ASP A 1 195 ? 9.127 32.781 34.171 1.00 58.59 195 ASP A N 1
ATOM 1522 C CA . ASP A 1 195 ? 9.143 33.977 33.304 1.00 58.59 195 ASP A CA 1
ATOM 1523 C C . ASP A 1 195 ? 10.543 34.623 33.219 1.00 58.59 195 ASP A C 1
ATOM 1525 O O . ASP A 1 195 ? 10.740 35.666 32.602 1.00 58.59 195 ASP A O 1
ATOM 1529 N N . SER A 1 196 ? 11.550 34.007 33.848 1.00 57.84 196 SER A N 1
ATOM 1530 C CA . SER A 1 196 ? 12.930 34.488 33.829 1.00 57.84 196 SER A CA 1
ATOM 1531 C C . SER A 1 196 ? 13.681 33.909 32.627 1.00 57.84 196 SER A C 1
ATOM 1533 O O . SER A 1 196 ? 13.827 32.695 32.476 1.00 57.84 196 SER A O 1
ATOM 1535 N N . GLY A 1 197 ? 14.177 34.796 31.760 1.00 57.56 197 GLY A N 1
ATOM 1536 C CA . GLY A 1 197 ? 14.762 34.492 30.446 1.00 57.56 197 GLY A CA 1
ATOM 1537 C C . GLY A 1 197 ? 16.028 33.622 30.410 1.00 57.56 197 GLY A C 1
ATOM 1538 O O . GLY A 1 197 ? 16.645 33.532 29.354 1.00 57.56 197 GLY A O 1
ATOM 1539 N N . ALA A 1 198 ? 16.424 32.979 31.512 1.00 60.78 198 ALA A N 1
ATOM 1540 C CA . ALA A 1 198 ? 17.643 32.173 31.586 1.00 60.78 198 ALA A CA 1
ATOM 1541 C C . ALA A 1 198 ? 17.399 30.652 31.532 1.00 60.78 198 ALA A C 1
ATOM 1543 O O . ALA A 1 198 ? 18.226 29.940 30.969 1.00 60.78 198 ALA A O 1
ATOM 1544 N N . VAL A 1 199 ? 16.287 30.119 32.066 1.00 52.12 199 VAL A N 1
ATOM 1545 C CA . VAL A 1 199 ? 16.044 28.659 32.083 1.00 52.12 199 VAL A CA 1
ATOM 1546 C C . VAL A 1 199 ? 14.549 28.336 32.009 1.00 52.12 199 VAL A C 1
ATOM 1548 O O . VAL A 1 199 ? 13.825 28.424 32.996 1.00 52.12 199 VAL A O 1
ATOM 1551 N N . THR A 1 200 ? 14.069 27.880 30.848 1.00 55.97 200 THR A N 1
ATOM 1552 C CA . THR A 1 200 ? 12.718 27.304 30.737 1.00 55.97 200 THR A CA 1
ATOM 1553 C C . THR A 1 200 ? 12.714 25.833 31.138 1.00 55.97 200 THR A C 1
ATOM 1555 O O . THR A 1 200 ? 13.161 24.978 30.371 1.00 55.97 200 THR A O 1
ATOM 1558 N N . VAL A 1 201 ? 12.127 25.515 32.292 1.00 60.03 201 VAL A N 1
ATOM 1559 C CA . VAL A 1 201 ? 11.847 24.130 32.691 1.00 60.03 201 VAL A CA 1
ATOM 1560 C C . VAL A 1 201 ? 10.474 23.721 32.148 1.00 60.03 201 VAL A C 1
ATOM 1562 O O . VAL A 1 201 ? 9.460 24.376 32.396 1.00 60.03 201 VAL A O 1
ATOM 1565 N N . LYS A 1 202 ? 10.428 22.629 31.376 1.00 66.75 202 LYS A N 1
ATOM 1566 C CA . LYS A 1 202 ? 9.178 22.028 30.886 1.00 66.75 202 LYS A CA 1
ATOM 1567 C C . LYS A 1 202 ? 8.687 21.003 31.904 1.00 66.75 202 LYS A C 1
ATOM 1569 O O . LYS A 1 202 ? 9.271 19.929 32.020 1.00 66.75 202 LYS A O 1
ATOM 1574 N N . LYS A 1 203 ? 7.601 21.307 32.617 1.00 72.00 203 LYS A N 1
ATOM 1575 C CA . LYS A 1 203 ? 6.993 20.390 33.594 1.00 72.00 203 LYS A CA 1
ATOM 1576 C C . LYS A 1 203 ? 5.714 19.776 33.033 1.00 72.00 203 LYS A C 1
ATOM 1578 O O . LYS A 1 203 ? 4.893 20.479 32.446 1.00 72.00 203 LYS A O 1
ATOM 1583 N N . LYS A 1 204 ? 5.525 18.468 33.231 1.00 73.12 204 LYS A N 1
ATOM 1584 C CA . LYS A 1 204 ? 4.261 17.779 32.931 1.00 73.12 204 LYS A CA 1
ATOM 1585 C C . LYS A 1 204 ? 3.196 18.241 33.926 1.00 73.12 204 LYS A C 1
ATOM 1587 O O . LYS A 1 204 ? 3.296 17.946 35.114 1.00 73.12 204 LYS A O 1
ATOM 1592 N N . MET A 1 205 ? 2.190 18.964 33.451 1.00 72.56 205 MET A N 1
ATOM 1593 C CA . MET A 1 205 ? 1.063 19.439 34.257 1.00 72.56 205 MET A CA 1
ATOM 1594 C C . MET A 1 205 ? -0.259 19.027 33.616 1.00 72.56 205 MET A C 1
ATOM 1596 O O . MET A 1 205 ? -0.361 18.942 32.391 1.00 72.56 205 MET A O 1
ATOM 1600 N N . LYS A 1 206 ? -1.282 18.783 34.442 1.00 78.25 206 LYS A N 1
ATOM 1601 C CA . LYS A 1 206 ? -2.656 18.583 33.970 1.00 78.25 206 LYS A CA 1
ATOM 1602 C C . LYS A 1 206 ? -3.211 19.930 33.518 1.00 78.25 206 LYS A C 1
ATOM 1604 O O . LYS A 1 206 ? -3.390 20.831 34.332 1.00 78.25 206 LYS A O 1
ATOM 1609 N N . VAL A 1 207 ? -3.462 20.074 32.222 1.00 81.31 207 VAL A N 1
ATOM 1610 C CA . VAL A 1 207 ? -4.033 21.288 31.636 1.00 81.31 207 VAL A CA 1
ATOM 1611 C C . VAL A 1 207 ? -5.418 20.968 31.102 1.00 81.31 207 VAL A C 1
ATOM 1613 O O . VAL A 1 207 ? -5.588 20.023 30.332 1.00 81.31 207 VAL A O 1
ATOM 1616 N N . LYS A 1 208 ? -6.403 21.778 31.483 1.00 83.06 208 LYS A N 1
ATOM 1617 C CA . LYS A 1 208 ? -7.763 21.719 30.945 1.00 83.06 208 LYS A CA 1
ATOM 1618 C C . LYS A 1 208 ? -7.768 22.281 29.524 1.00 83.06 208 LYS A C 1
ATOM 1620 O O . LYS A 1 208 ? -7.393 23.432 29.313 1.00 83.06 208 LYS A O 1
ATOM 1625 N N . VAL A 1 209 ? -8.138 21.459 28.545 1.00 84.12 209 VAL A N 1
ATOM 1626 C CA . VAL A 1 209 ? -8.182 21.838 27.125 1.00 84.12 209 VAL A CA 1
ATOM 1627 C C . VAL A 1 209 ? -9.594 21.622 26.592 1.00 84.12 209 VAL A C 1
ATOM 1629 O O . VAL A 1 209 ? -10.128 20.524 26.776 1.00 84.12 209 VAL A O 1
ATOM 1632 N N . PRO A 1 210 ? -10.212 22.615 25.928 1.00 82.88 210 PRO A N 1
ATOM 1633 C CA . PRO A 1 210 ? -11.463 22.395 25.219 1.00 82.88 210 PRO A CA 1
ATOM 1634 C C . PRO A 1 210 ? -11.201 21.482 24.018 1.00 82.88 210 PRO A C 1
ATOM 1636 O O . PRO A 1 210 ? -10.417 21.807 23.127 1.00 82.88 210 PRO A O 1
ATOM 1639 N N . VAL A 1 211 ? -11.848 20.322 23.995 1.00 86.12 211 VAL A N 1
ATOM 1640 C CA . VAL A 1 211 ? -11.774 19.366 22.889 1.00 86.12 211 VAL A CA 1
ATOM 1641 C C . VAL A 1 211 ? -13.151 19.277 22.250 1.00 86.12 211 VAL A C 1
ATOM 1643 O O . VAL A 1 211 ? -14.147 19.057 22.936 1.00 86.12 211 VAL A O 1
ATOM 1646 N N . ARG A 1 212 ? -13.213 19.434 20.925 1.00 87.88 212 ARG A N 1
ATOM 1647 C CA . ARG A 1 212 ? -14.447 19.211 20.164 1.00 87.88 212 ARG A CA 1
ATOM 1648 C C . ARG A 1 212 ? -14.678 17.711 20.041 1.00 87.88 212 ARG A C 1
ATOM 1650 O O . ARG A 1 212 ? -13.888 17.006 19.414 1.00 87.88 212 ARG A O 1
ATOM 1657 N N . VAL A 1 213 ? -15.747 17.228 20.653 1.00 86.88 213 VAL A N 1
ATOM 1658 C CA . VAL A 1 213 ? -16.181 15.836 20.606 1.00 86.88 213 VAL A CA 1
ATOM 1659 C C . VAL A 1 213 ? -17.316 15.724 19.593 1.00 86.88 213 VAL A C 1
ATOM 1661 O O . VAL A 1 213 ? -18.205 16.575 19.534 1.00 86.88 213 VAL A O 1
ATOM 1664 N N . ARG A 1 214 ? -17.256 14.689 18.752 1.00 87.50 214 ARG A N 1
ATOM 1665 C CA . ARG A 1 214 ? -18.317 14.373 17.792 1.00 87.50 214 ARG A CA 1
ATOM 1666 C C . ARG A 1 214 ? -19.508 13.785 18.556 1.00 87.50 214 ARG A C 1
ATOM 1668 O O . ARG A 1 214 ? -19.337 12.776 19.235 1.00 87.50 214 ARG A O 1
ATOM 1675 N N . GLY A 1 215 ? -20.667 14.429 18.457 1.00 83.81 215 GLY A N 1
ATOM 1676 C CA . GLY A 1 215 ? -21.928 14.004 19.066 1.00 83.81 215 GLY A CA 1
ATOM 1677 C C . GLY A 1 215 ? -22.758 13.099 18.152 1.00 83.81 215 GLY A C 1
ATOM 1678 O O . GLY A 1 215 ? -22.208 12.373 17.317 1.00 83.81 215 GLY A O 1
ATOM 1679 N N . LYS A 1 216 ? -24.088 13.123 18.314 1.00 86.44 216 LYS A N 1
ATOM 1680 C CA . LYS A 1 216 ? -25.011 12.282 17.539 1.00 86.44 216 LYS A CA 1
ATOM 1681 C C . LYS A 1 216 ? -25.071 12.724 16.074 1.00 86.44 216 LYS A C 1
ATOM 1683 O O . LYS A 1 216 ? -24.787 13.871 15.723 1.00 86.44 216 LYS A O 1
ATOM 1688 N N . GLN A 1 217 ? -25.440 11.790 15.200 1.00 89.31 217 GLN A N 1
ATOM 1689 C CA . GLN A 1 217 ? -25.725 12.105 13.804 1.00 89.31 217 GLN A CA 1
ATOM 1690 C C . GLN A 1 217 ? -27.063 12.848 13.722 1.00 89.31 217 GLN A C 1
ATOM 1692 O O . GLN A 1 217 ? -28.102 12.295 14.065 1.00 89.31 217 GLN A O 1
ATOM 1697 N N . THR A 1 218 ? -27.025 14.094 13.263 1.00 85.06 218 THR A N 1
ATOM 1698 C CA . THR A 1 218 ? -28.187 14.989 13.171 1.00 85.06 218 THR A CA 1
ATOM 1699 C C . THR A 1 218 ? -28.910 14.849 11.829 1.00 85.06 218 THR A C 1
ATOM 1701 O O . THR A 1 218 ? -30.091 15.154 11.726 1.00 85.06 218 THR A O 1
ATOM 1704 N N . GLY A 1 219 ? -28.227 14.371 10.784 1.00 90.06 219 GLY A N 1
ATOM 1705 C CA . GLY A 1 219 ? -28.837 14.172 9.469 1.00 90.06 219 GLY A CA 1
ATOM 1706 C C . GLY A 1 219 ? -27.849 13.694 8.413 1.00 90.06 219 GLY A C 1
ATOM 1707 O O . GLY A 1 219 ? -26.746 13.246 8.731 1.00 90.06 219 GLY A O 1
ATOM 1708 N N . THR A 1 220 ? -28.237 13.800 7.145 1.00 93.38 220 THR A N 1
ATOM 1709 C CA . THR A 1 220 ? -27.346 13.593 5.996 1.00 93.38 220 THR A CA 1
ATOM 1710 C C . THR A 1 220 ? -27.387 14.815 5.089 1.00 93.38 220 THR A C 1
ATOM 1712 O O . THR A 1 220 ? -28.408 15.496 5.011 1.00 93.38 220 THR A O 1
ATOM 1715 N N . ARG A 1 221 ? -26.260 15.133 4.444 1.00 92.25 221 ARG A N 1
ATOM 1716 C CA . ARG A 1 221 ? -26.212 16.156 3.395 1.00 92.25 221 ARG A CA 1
ATOM 1717 C C . ARG A 1 221 ? -25.739 15.540 2.078 1.00 92.25 221 ARG A C 1
ATOM 1719 O O . ARG A 1 221 ? -24.772 14.766 2.105 1.00 92.25 221 ARG A O 1
ATOM 1726 N N . PRO A 1 222 ? -26.327 15.924 0.934 1.00 94.69 222 PRO A N 1
ATOM 1727 C CA . PRO A 1 222 ? -25.827 15.504 -0.362 1.00 94.69 222 PRO A CA 1
ATOM 1728 C C . PRO A 1 222 ? -24.484 16.182 -0.637 1.00 94.69 222 PRO A C 1
ATOM 1730 O O . PRO A 1 222 ? -24.332 17.394 -0.480 1.00 94.69 222 PRO A O 1
ATOM 1733 N N . GLN A 1 223 ? -23.498 15.406 -1.071 1.00 94.50 223 GLN A N 1
ATOM 1734 C CA . GLN A 1 223 ? -22.219 15.919 -1.538 1.00 94.50 223 GLN A CA 1
ATOM 1735 C C . GLN A 1 223 ? -21.867 15.294 -2.882 1.00 94.50 223 GLN A C 1
ATOM 1737 O O . GLN A 1 223 ? -21.843 14.074 -3.042 1.00 94.50 223 GLN A O 1
ATOM 1742 N N . ASN A 1 224 ? -21.538 16.150 -3.847 1.00 94.38 224 ASN A N 1
ATOM 1743 C CA . ASN A 1 224 ? -21.026 15.713 -5.136 1.00 94.38 224 ASN A CA 1
ATOM 1744 C C . ASN A 1 224 ? -19.631 15.110 -4.959 1.00 94.38 224 ASN A C 1
ATOM 1746 O O . ASN A 1 224 ? -18.717 15.770 -4.461 1.00 94.38 224 ASN A O 1
ATOM 1750 N N . ARG A 1 225 ? -19.456 13.871 -5.412 1.00 93.06 225 ARG A N 1
ATOM 1751 C CA . ARG A 1 225 ? -18.176 13.170 -5.439 1.00 93.06 225 ARG A CA 1
ATOM 1752 C C . ARG A 1 225 ? -17.908 12.677 -6.853 1.00 93.06 225 ARG A C 1
ATOM 1754 O O . ARG A 1 225 ? -18.775 12.087 -7.490 1.00 93.06 225 ARG A O 1
ATOM 1761 N N . LEU A 1 226 ? -16.694 12.918 -7.334 1.00 94.69 226 LEU A N 1
ATOM 1762 C CA . LEU A 1 226 ? -16.210 12.305 -8.565 1.00 94.69 226 LEU A CA 1
ATOM 1763 C C . LEU A 1 226 ? -15.640 10.935 -8.215 1.00 94.69 226 LEU A C 1
ATOM 1765 O O . LEU A 1 226 ? -14.724 10.829 -7.396 1.00 94.69 226 LEU A O 1
ATOM 1769 N N . VAL A 1 227 ? -16.205 9.892 -8.809 1.00 94.69 227 VAL A N 1
ATOM 1770 C CA . VAL A 1 227 ? -15.739 8.513 -8.659 1.00 94.69 227 VAL A CA 1
ATOM 1771 C C . VAL A 1 227 ? -15.190 8.060 -10.000 1.00 94.69 227 VAL A C 1
ATOM 1773 O O . VAL A 1 227 ? -15.780 8.345 -11.041 1.00 94.69 227 VAL A O 1
ATOM 1776 N N . ARG A 1 228 ? -14.020 7.419 -9.974 1.00 93.75 228 ARG A N 1
ATOM 1777 C CA . ARG A 1 228 ? -13.376 6.906 -11.181 1.00 93.75 228 ARG A CA 1
ATOM 1778 C C . ARG A 1 228 ? -14.242 5.797 -11.768 1.00 93.75 228 ARG A C 1
ATOM 1780 O O . ARG A 1 228 ? -14.565 4.849 -11.061 1.00 93.75 228 ARG A O 1
ATOM 1787 N N . ASP A 1 229 ? -14.583 5.927 -13.038 1.00 92.25 229 ASP A N 1
ATOM 1788 C CA . ASP A 1 229 ? -15.450 4.996 -13.755 1.00 92.25 229 ASP A CA 1
ATOM 1789 C C . ASP A 1 229 ? -15.047 5.023 -15.227 1.00 92.25 229 ASP A C 1
ATOM 1791 O O . ASP A 1 229 ? -14.953 6.105 -15.803 1.00 92.25 229 ASP A O 1
ATOM 1795 N N . SER A 1 230 ? -14.806 3.854 -15.828 1.00 89.19 230 SER A N 1
ATOM 1796 C CA . SER A 1 230 ? -14.410 3.748 -17.236 1.00 89.19 230 SER A CA 1
ATOM 1797 C C . SER A 1 230 ? -15.452 4.360 -18.169 1.00 89.19 230 SER A C 1
ATOM 1799 O O . SER A 1 230 ? -15.076 4.973 -19.161 1.00 89.19 230 SER A O 1
ATOM 1801 N N . ASN A 1 231 ? -16.733 4.273 -17.799 1.00 90.25 231 ASN A N 1
ATOM 1802 C CA . ASN A 1 231 ? -17.867 4.814 -18.552 1.00 90.25 231 ASN A CA 1
ATOM 1803 C C . ASN A 1 231 ? -18.292 6.205 -18.045 1.00 90.25 231 ASN A C 1
ATOM 1805 O O . ASN A 1 231 ? -19.441 6.620 -18.214 1.00 90.25 231 ASN A O 1
ATOM 1809 N N . GLY A 1 232 ? -17.412 6.897 -17.321 1.00 88.81 232 GLY A N 1
ATOM 1810 C CA . GLY A 1 232 ? -17.653 8.242 -16.820 1.00 88.81 232 GLY A CA 1
ATOM 1811 C C . GLY A 1 232 ? -17.548 9.295 -17.923 1.00 88.81 232 GLY A C 1
ATOM 1812 O O . GLY A 1 232 ? -16.637 9.251 -18.738 1.00 88.81 232 GLY A O 1
ATOM 1813 N N . THR A 1 233 ? -18.454 10.271 -17.926 1.00 90.81 233 THR A N 1
ATOM 1814 C CA . THR A 1 233 ? -18.490 11.352 -18.932 1.00 90.81 233 THR A CA 1
ATOM 1815 C C . THR A 1 233 ? -17.462 12.460 -18.670 1.00 90.81 233 THR A C 1
ATOM 1817 O O . THR A 1 233 ? -17.214 13.291 -19.534 1.00 90.81 233 THR A O 1
ATOM 1820 N N . ILE A 1 234 ? -16.887 12.525 -17.465 1.00 92.75 234 ILE A N 1
ATOM 1821 C CA . ILE A 1 234 ? -15.963 13.595 -17.072 1.00 92.75 234 ILE A CA 1
ATOM 1822 C C . ILE A 1 234 ? -14.532 13.084 -17.195 1.00 92.75 234 ILE A C 1
ATOM 1824 O O . ILE A 1 234 ? -14.113 12.228 -16.420 1.00 92.75 234 ILE A O 1
ATOM 1828 N N . GLU A 1 235 ? -13.757 13.641 -18.115 1.00 94.50 235 GLU A N 1
ATOM 1829 C CA . GLU A 1 235 ? -12.341 13.313 -18.270 1.00 94.50 235 GLU A CA 1
ATOM 1830 C C . GLU A 1 235 ? -11.455 14.227 -17.421 1.00 94.50 235 GLU A C 1
ATOM 1832 O O . GLU A 1 235 ? -11.659 15.440 -17.339 1.00 94.50 235 GLU A O 1
ATOM 1837 N N . ARG A 1 236 ? -10.444 13.643 -16.773 1.00 94.56 236 ARG A N 1
ATOM 1838 C CA . ARG A 1 236 ? -9.412 14.381 -16.043 1.00 94.56 236 ARG A CA 1
ATOM 1839 C C . ARG A 1 236 ? -8.040 13.802 -16.344 1.00 94.56 236 ARG A C 1
ATOM 1841 O O . ARG A 1 236 ? -7.846 12.589 -16.315 1.00 94.56 236 ARG A O 1
ATOM 1848 N N . ILE A 1 237 ? -7.076 14.680 -16.589 1.00 94.81 237 ILE A N 1
ATOM 1849 C CA . ILE A 1 237 ? -5.689 14.290 -16.836 1.00 94.81 237 ILE A CA 1
ATOM 1850 C C . ILE A 1 237 ? -4.958 14.166 -15.496 1.00 94.81 237 ILE A C 1
ATOM 1852 O O . ILE A 1 237 ? -4.971 15.086 -14.675 1.00 94.81 237 ILE A O 1
ATOM 1856 N N . HIS A 1 238 ? -4.331 13.013 -15.268 1.00 94.75 238 HIS A N 1
ATOM 1857 C CA . HIS A 1 238 ? -3.507 12.728 -14.099 1.00 94.75 238 HIS A CA 1
ATOM 1858 C C . HIS A 1 238 ? -2.050 12.567 -14.505 1.00 94.75 238 HIS A C 1
ATOM 1860 O O . HIS A 1 238 ? -1.715 11.702 -15.309 1.00 94.75 238 HIS A O 1
ATOM 1866 N N . LYS A 1 239 ? -1.178 13.356 -13.881 1.00 95.38 239 LYS A N 1
ATOM 1867 C CA . LYS A 1 239 ? 0.266 13.281 -14.081 1.00 95.38 239 LYS A CA 1
ATOM 1868 C C . LYS A 1 239 ? 0.850 12.174 -13.201 1.00 95.38 239 LYS A C 1
ATOM 1870 O O . LYS A 1 239 ? 0.907 12.315 -11.981 1.00 95.38 239 LYS A O 1
ATOM 1875 N N . ILE A 1 240 ? 1.242 11.054 -13.803 1.00 94.31 240 ILE A N 1
ATOM 1876 C CA . ILE A 1 240 ? 1.761 9.872 -13.101 1.00 94.31 240 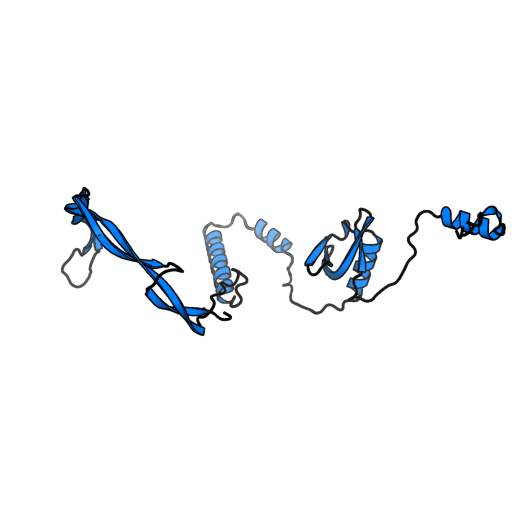ILE A CA 1
ATOM 1877 C C . ILE A 1 240 ? 3.288 9.854 -13.209 1.00 94.31 240 ILE A C 1
ATOM 1879 O O . ILE A 1 240 ? 3.803 9.966 -14.320 1.00 94.31 240 ILE A O 1
ATOM 1883 N N . PRO A 1 241 ? 4.040 9.698 -12.105 1.00 93.62 241 PRO A N 1
ATOM 1884 C CA . PRO A 1 241 ? 5.496 9.627 -12.170 1.00 93.62 241 PRO A CA 1
ATOM 1885 C C . PRO A 1 241 ? 5.958 8.392 -12.955 1.00 93.62 241 PRO A C 1
ATOM 1887 O O . PRO A 1 241 ? 5.521 7.267 -12.708 1.00 93.62 241 PRO A O 1
ATOM 1890 N N . LYS A 1 242 ? 6.884 8.606 -13.891 1.00 92.44 242 LYS A N 1
ATOM 1891 C CA . LYS A 1 242 ? 7.622 7.558 -14.592 1.00 92.44 242 LYS A CA 1
ATOM 1892 C C . LYS A 1 242 ? 8.910 7.296 -13.832 1.00 92.44 242 LYS A C 1
ATOM 1894 O O . LYS A 1 242 ? 9.806 8.139 -13.781 1.00 92.44 242 LYS A O 1
ATOM 1899 N N . TYR A 1 243 ? 8.980 6.114 -13.247 1.00 89.50 243 TYR A N 1
ATOM 1900 C CA . TYR A 1 243 ? 10.153 5.634 -12.540 1.00 89.50 243 TYR A CA 1
ATOM 1901 C C . TYR A 1 243 ? 11.114 4.964 -13.522 1.00 89.50 243 TYR A C 1
ATOM 1903 O O . TYR A 1 243 ? 10.664 4.197 -14.373 1.00 89.50 243 TYR A O 1
ATOM 1911 N N . GLY A 1 244 ? 12.413 5.221 -13.405 1.00 79.75 244 GLY A N 1
ATOM 1912 C CA . GLY A 1 244 ? 13.425 4.470 -14.152 1.00 79.75 244 GLY A CA 1
ATOM 1913 C C . GLY A 1 244 ? 14.397 3.719 -13.251 1.00 79.75 244 GLY A C 1
ATOM 1914 O O . GLY A 1 244 ? 14.100 3.559 -12.062 1.00 79.75 244 GLY A O 1
ATOM 1915 N N . PRO A 1 245 ? 15.500 3.195 -13.820 1.00 72.69 245 PRO A N 1
ATOM 1916 C CA . PRO A 1 245 ? 16.444 2.378 -13.071 1.00 72.69 245 PRO A CA 1
ATOM 1917 C C . PRO A 1 245 ? 17.007 3.200 -11.909 1.00 72.69 245 PRO A C 1
ATOM 1919 O O . PRO A 1 245 ? 17.367 4.367 -12.078 1.00 72.69 245 PRO A O 1
ATOM 1922 N N . GLY A 1 246 ? 16.956 2.604 -10.723 1.00 62.00 246 GLY A N 1
ATOM 1923 C CA . GLY A 1 246 ? 17.531 3.126 -9.489 1.00 62.00 246 GLY A CA 1
ATOM 1924 C C . GLY A 1 246 ? 18.547 2.144 -8.951 1.00 62.00 246 GLY A C 1
ATOM 1925 O O . GLY A 1 246 ? 18.528 0.981 -9.424 1.00 62.00 246 GLY A O 1
#

Radius of gyration: 40.22 Å; chains: 1; bounding box: 74×105×83 Å

pLDDT: mean 72.12, std 16.71, range [31.3, 96.88]

Sequence (246 aa):
EGALYALPLTQLSPESQELAKTLANLPKEPAPKPVVGKDEPQEWEDANGKAIRARFIKLEGETLTIEMNGQNFDLPLARLSPDSQALARQLAGNVKPSPDKTPQEKPVDEKITKAMENGPPDQAEITLALNQAVEYFRTLGAKDEEGLFYPPIRKRKVIGHVDKTVTYRKIVVQIPVFEWTTTTKEVIRNVKVGDSGAVTVKKKMKVKVPVRVRGKQTGTRPQNRLVRDSNGTIERIHKIPKYGPG

Foldseek 3Di:
DDDDDDDPPVPDDPVVVVVVVVVVPDDPDPDDDDDDDQAAFDFWAFPVRDTAGWHWDADDPQWTWTHHPNDIDIDGVVGTDPVNNVSRVVSHVPDDDDDDDDPDPDPVVVVVVVVVVDPDDDPVVVVVVVVVVVVVVVVVVVVCPPQPVHHPPFDFDQPFWDKDKFAWAKDWDWAFDWDKDWDWDFDFFQDFDDPDPPDTHGDGDGDTDTDIDTHDGPGTDIDIDIDTDPPHPDIDIDIGGDTDGD

Organism: NCBI:txid408172